Protein AF-A0A1Q5U4T2-F1 (afdb_monomer_lite)

Radius of gyration: 22.18 Å; chains: 1; bounding box: 70×27×59 Å

pLDDT: mean 78.85, std 10.37, range [47.31, 93.81]

Sequence (213 aa):
MVISYDEDGDPETGYTVADVYPHIQAMGDNITPYWVSLLKGYTFATGPYVKLCDKEKRQGITSRADSYPNTEAGSPKRFTYASFNRHMLLCPRSFTNEAGKGPHSQPTVAGLVTSTSYPSKGDARSMDRFGTLSCTLYHELFHIVDSAGTDADNGLYDAIKIMLAGKNKDDNLVNAPEPYVLLALAAYMYENPPSGATAMWYWPIGGWQQLQS

Organism: NCBI:txid1316194

Secondary structure (DSSP, 8-state):
-EEEE-TTS-EEEE--HHHH-GGGGGG-TTEEEEEETTTTEEEEEES-SS-TT-STT--EEEPPPPS-TTS--S--TT-----PPP-EEE-THHHHPPTTSSTT-BS-HHHHTSTTTS--TT----GGGG-BHHHHHHHHHHHHH-SS-----TT--SHHHHHHHHHTT-GGGTT-HHHHHHHHHHHHHHH-PPTTPPPEEEETTTEEEEPP-

Foldseek 3Di:
DADDAPPVRHRPDDDDPCLQVVCQVVLDPQWEWDQDVVVNGTFIDRDDNPDPQPPPPDFKFKGQADPCQPDSPPHDPPDRDGRDAIDMDTDCCLVVQDAQPFFQRPADLVVCQDPVNDDDAQDPDFLSSSHHSVLSVQQNVLCRPAPVSDRDQVPCQGPVSLVVCVVVVPPVNVSHRNVVSSVVSQVSQQVRHHPPDARWGQDRVRGIHGPDD

Structure (mmCIF, N/CA/C/O backbone):
data_AF-A0A1Q5U4T2-F1
#
_entry.id   AF-A0A1Q5U4T2-F1
#
loop_
_atom_site.group_PDB
_atom_site.id
_atom_site.type_symbol
_atom_site.label_atom_id
_atom_site.label_alt_id
_atom_site.label_comp_id
_atom_site.label_asym_id
_atom_site.label_entity_id
_atom_site.label_seq_id
_atom_site.pdbx_PDB_ins_code
_atom_site.Cartn_x
_atom_site.Cartn_y
_atom_site.Cartn_z
_atom_site.occupancy
_atom_site.B_iso_or_equiv
_atom_site.auth_seq_id
_atom_site.auth_comp_id
_atom_site.auth_asym_id
_atom_site.auth_atom_id
_atom_site.pdbx_PDB_model_num
ATOM 1 N N . MET A 1 1 ? 22.918 -1.736 -20.891 1.00 71.00 1 MET A N 1
ATOM 2 C CA . MET A 1 1 ? 23.110 -3.178 -21.173 1.00 71.00 1 MET A CA 1
ATOM 3 C C . MET A 1 1 ? 24.122 -3.286 -22.296 1.00 71.00 1 MET A C 1
ATOM 5 O O . MET A 1 1 ? 23.909 -2.644 -23.309 1.00 71.00 1 MET A O 1
ATOM 9 N N . VAL A 1 2 ? 25.252 -3.963 -22.090 1.00 64.69 2 VAL A N 1
ATOM 10 C CA . VAL A 1 2 ? 26.424 -3.842 -22.981 1.00 64.69 2 VAL A CA 1
ATOM 11 C C . VAL A 1 2 ? 26.291 -4.757 -24.202 1.00 64.69 2 VAL A C 1
ATOM 13 O O . VAL A 1 2 ? 25.871 -5.903 -24.065 1.00 64.69 2 VAL A O 1
ATOM 16 N N . ILE A 1 3 ? 26.619 -4.234 -25.385 1.00 69.69 3 ILE A N 1
ATOM 17 C CA . ILE A 1 3 ? 26.608 -4.944 -26.675 1.00 69.69 3 ILE A CA 1
ATOM 18 C C . ILE A 1 3 ? 28.034 -5.320 -27.084 1.00 69.69 3 ILE A C 1
ATOM 20 O O . ILE A 1 3 ? 28.267 -6.459 -27.493 1.00 69.69 3 ILE A O 1
ATOM 24 N N . SER A 1 4 ? 28.971 -4.376 -26.964 1.00 76.12 4 SER A N 1
ATOM 25 C CA . SER A 1 4 ? 30.397 -4.571 -27.228 1.00 76.12 4 SER A CA 1
ATOM 26 C C . SER A 1 4 ? 31.247 -3.950 -26.127 1.00 76.12 4 SER A C 1
ATOM 28 O O . SER A 1 4 ? 30.826 -3.012 -25.447 1.00 76.12 4 SER A O 1
ATOM 30 N N . TYR A 1 5 ? 32.446 -4.500 -25.984 1.00 75.62 5 TYR A N 1
ATOM 31 C CA . TYR A 1 5 ? 33.530 -3.926 -25.207 1.00 75.62 5 TYR A CA 1
ATOM 32 C C . TYR A 1 5 ? 34.642 -3.526 -26.179 1.00 75.62 5 TYR A C 1
ATOM 34 O O . TYR A 1 5 ? 34.791 -4.187 -27.212 1.00 75.62 5 TYR A O 1
ATOM 42 N N . ASP A 1 6 ? 35.382 -2.470 -25.866 1.00 83.19 6 ASP A N 1
ATOM 43 C CA . ASP A 1 6 ? 36.585 -2.095 -26.603 1.00 83.19 6 ASP A CA 1
ATOM 44 C C . ASP A 1 6 ? 37.764 -3.040 -26.285 1.00 83.19 6 ASP A C 1
ATOM 46 O O . ASP A 1 6 ? 37.623 -4.045 -25.579 1.00 83.19 6 ASP A O 1
ATOM 50 N N . GLU A 1 7 ? 38.934 -2.744 -26.856 1.00 84.44 7 GLU A N 1
ATOM 51 C CA . GLU A 1 7 ? 40.154 -3.542 -26.682 1.00 84.44 7 GLU A CA 1
ATOM 52 C C . GLU A 1 7 ? 40.652 -3.575 -25.223 1.00 84.44 7 GLU A C 1
ATOM 54 O O . GLU A 1 7 ? 41.337 -4.526 -24.839 1.00 84.44 7 GLU A O 1
ATOM 59 N N . ASP A 1 8 ? 40.255 -2.593 -24.407 1.00 86.50 8 ASP A N 1
ATOM 60 C CA . ASP A 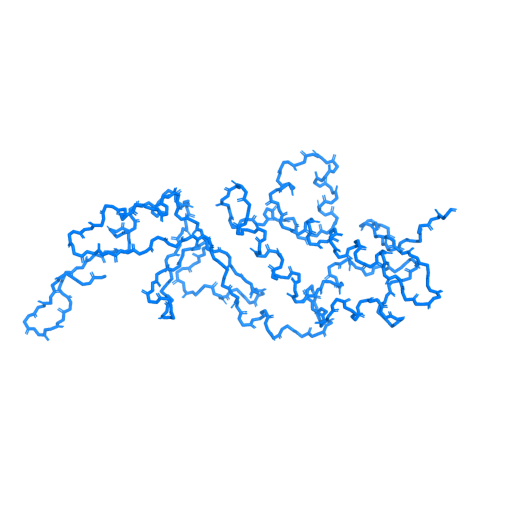1 8 ? 40.602 -2.467 -22.988 1.00 86.50 8 ASP A CA 1
ATOM 61 C C . ASP A 1 8 ? 39.576 -3.158 -22.066 1.00 86.50 8 ASP A C 1
ATOM 63 O O . ASP A 1 8 ? 39.792 -3.297 -20.858 1.00 86.50 8 ASP A O 1
ATOM 67 N N . GLY A 1 9 ? 38.480 -3.673 -22.635 1.00 77.31 9 GLY A N 1
ATOM 68 C CA . GLY A 1 9 ? 37.403 -4.325 -21.898 1.00 77.31 9 GLY A CA 1
ATOM 69 C C . GLY A 1 9 ? 36.390 -3.346 -21.304 1.00 77.31 9 GLY A C 1
ATOM 70 O O . GLY A 1 9 ? 35.581 -3.757 -20.464 1.00 77.31 9 GLY A O 1
ATOM 71 N N . ASP A 1 10 ? 36.402 -2.085 -21.741 1.00 77.69 10 ASP A N 1
ATOM 72 C CA . ASP A 1 10 ? 35.427 -1.073 -21.356 1.00 77.69 10 ASP A CA 1
ATOM 73 C C . ASP A 1 10 ? 34.189 -1.132 -22.269 1.00 77.69 10 ASP A C 1
ATOM 75 O O . ASP A 1 10 ? 34.289 -1.440 -23.457 1.00 77.69 10 ASP A O 1
ATOM 79 N N . PRO A 1 11 ? 32.970 -0.896 -21.745 1.00 76.94 11 PRO A N 1
ATOM 80 C CA . PRO A 1 11 ? 31.758 -0.918 -22.561 1.00 76.94 11 PRO A CA 1
ATOM 81 C C . PRO A 1 11 ? 31.770 0.171 -23.646 1.00 76.94 11 PRO A C 1
ATOM 83 O O . PRO A 1 11 ? 31.644 1.354 -23.340 1.00 76.94 11 PRO A O 1
ATOM 86 N N . GLU A 1 12 ? 31.825 -0.227 -24.916 1.00 80.44 12 GLU A N 1
ATOM 87 C CA . GLU A 1 12 ? 31.889 0.698 -26.059 1.00 80.44 12 GLU A CA 1
ATOM 88 C C . GLU A 1 12 ? 30.488 1.032 -26.596 1.00 80.44 12 GLU A C 1
ATOM 90 O O . GLU A 1 12 ? 30.163 2.184 -26.890 1.00 80.44 12 GLU A O 1
ATOM 95 N N . THR A 1 13 ? 29.613 0.025 -26.692 1.00 79.94 13 THR A N 1
ATOM 96 C CA . THR A 1 13 ? 28.228 0.202 -27.148 1.00 79.94 13 THR A CA 1
ATOM 97 C C . THR A 1 13 ? 27.247 -0.537 -26.249 1.00 79.94 13 THR A C 1
ATOM 99 O O . THR A 1 13 ? 27.553 -1.578 -25.659 1.00 79.94 13 THR A O 1
ATOM 102 N N . GLY A 1 14 ? 26.029 -0.011 -26.126 1.00 75.44 14 GLY A N 1
ATOM 103 C CA . GLY A 1 14 ? 25.018 -0.604 -25.265 1.00 75.44 14 GLY A CA 1
ATOM 104 C C . GLY A 1 14 ? 23.597 -0.176 -25.593 1.00 75.44 14 GLY A C 1
ATOM 105 O O . GLY A 1 14 ? 23.365 0.889 -26.154 1.00 75.44 14 GLY A O 1
ATOM 106 N N . TYR A 1 15 ? 22.649 -1.013 -25.186 1.00 77.06 15 TYR A N 1
ATOM 107 C CA . TYR A 1 15 ? 21.232 -0.683 -25.150 1.00 77.06 15 TYR A CA 1
ATOM 108 C C . TYR A 1 15 ? 20.905 0.130 -23.897 1.00 77.06 15 TYR A C 1
ATOM 110 O O . TYR A 1 15 ? 21.340 -0.201 -22.778 1.00 77.06 15 TYR A O 1
ATOM 118 N N . THR A 1 16 ? 20.096 1.166 -24.088 1.00 80.31 16 THR A N 1
ATOM 119 C CA . THR A 1 16 ? 19.387 1.874 -23.025 1.00 80.31 16 THR A CA 1
ATOM 120 C C . THR A 1 16 ? 18.268 0.996 -22.457 1.00 80.31 16 THR A C 1
ATOM 122 O O . THR A 1 16 ? 17.907 -0.037 -23.022 1.00 80.31 16 THR A O 1
ATOM 125 N N . VAL A 1 17 ? 17.688 1.394 -21.321 1.00 80.44 17 VAL A N 1
ATOM 126 C CA . VAL A 1 17 ? 16.506 0.699 -20.782 1.00 80.44 17 VAL A CA 1
ATOM 127 C C . VAL A 1 17 ? 15.324 0.800 -21.752 1.00 80.44 17 VAL A C 1
ATOM 129 O O . VAL A 1 17 ? 14.612 -0.180 -21.930 1.00 80.44 17 VAL A O 1
ATOM 132 N N . ALA A 1 18 ? 15.155 1.936 -22.431 1.00 78.00 18 ALA A N 1
ATOM 133 C CA . ALA A 1 18 ? 14.083 2.120 -23.408 1.00 78.00 18 ALA A CA 1
ATOM 134 C C . ALA A 1 18 ? 14.234 1.206 -24.637 1.00 78.00 18 ALA A C 1
ATOM 136 O O . ALA A 1 18 ? 13.229 0.744 -25.167 1.00 78.00 18 ALA A O 1
ATOM 137 N N . ASP A 1 19 ? 15.467 0.885 -25.043 1.00 77.75 19 ASP A N 1
ATOM 138 C CA . ASP A 1 19 ? 15.718 -0.031 -26.166 1.00 77.75 19 ASP A CA 1
ATOM 139 C C . ASP A 1 19 ? 15.313 -1.480 -25.852 1.00 77.75 19 ASP A C 1
ATOM 141 O O . ASP A 1 19 ? 14.988 -2.244 -26.757 1.00 77.75 19 ASP A O 1
ATOM 145 N N . VAL A 1 20 ? 15.353 -1.874 -24.574 1.00 76.44 20 VAL A N 1
ATOM 146 C CA . VAL A 1 20 ? 15.007 -3.237 -24.131 1.00 76.44 20 VAL A CA 1
ATOM 147 C C . VAL A 1 20 ? 13.561 -3.341 -23.657 1.00 76.44 20 VAL A C 1
ATOM 149 O O . VAL A 1 20 ? 12.962 -4.398 -23.815 1.00 76.44 20 VAL A O 1
ATOM 152 N N . TYR A 1 21 ? 12.993 -2.252 -23.134 1.00 77.25 21 TYR A N 1
ATOM 153 C CA . TYR A 1 21 ? 11.600 -2.154 -22.696 1.00 77.25 21 TYR A CA 1
ATOM 154 C C . TYR A 1 21 ? 10.846 -1.148 -23.584 1.00 77.25 21 TYR A C 1
ATOM 156 O O . TYR A 1 21 ? 10.542 -0.039 -23.135 1.00 77.25 21 TYR A O 1
ATOM 164 N N . PRO A 1 22 ? 10.522 -1.501 -24.844 1.00 71.94 22 PRO A N 1
ATOM 165 C CA . PRO A 1 22 ? 9.942 -0.562 -25.810 1.00 71.94 22 PRO A CA 1
ATOM 166 C C . PRO A 1 22 ? 8.565 -0.029 -25.385 1.00 71.94 22 PRO A C 1
ATOM 168 O O . PRO A 1 22 ? 8.159 1.055 -25.799 1.00 71.94 22 PRO A O 1
ATOM 171 N N . HIS A 1 23 ? 7.855 -0.754 -24.516 1.00 73.62 23 HIS A N 1
ATOM 172 C CA . HIS A 1 23 ? 6.554 -0.347 -23.983 1.00 73.62 23 HIS A CA 1
ATOM 173 C C . HIS A 1 23 ? 6.639 0.567 -22.753 1.00 73.62 23 HIS A C 1
ATOM 175 O O . HIS A 1 23 ? 5.599 0.994 -22.258 1.00 73.62 23 HIS A O 1
ATOM 181 N N . ILE A 1 24 ? 7.838 0.940 -22.283 1.00 74.31 24 ILE A N 1
ATOM 182 C CA . ILE A 1 24 ? 7.994 1.822 -21.113 1.00 74.31 24 ILE A CA 1
ATOM 183 C C . ILE A 1 24 ? 7.282 3.172 -21.292 1.00 74.31 24 ILE A C 1
ATOM 185 O O . ILE A 1 24 ? 6.731 3.708 -20.338 1.00 74.31 24 ILE A O 1
ATOM 189 N N . GLN A 1 25 ? 7.224 3.698 -22.520 1.00 68.44 25 GLN A N 1
ATOM 190 C CA . GLN A 1 25 ? 6.510 4.944 -22.823 1.00 68.44 25 GLN A CA 1
ATOM 191 C C . GLN A 1 25 ? 4.987 4.787 -22.706 1.00 68.44 25 GLN A C 1
ATOM 193 O O . GLN A 1 25 ? 4.297 5.726 -22.323 1.00 68.44 25 GLN A O 1
ATOM 198 N N . ALA A 1 26 ? 4.456 3.593 -22.989 1.00 69.56 26 ALA A N 1
ATOM 199 C CA . ALA A 1 26 ? 3.031 3.299 -22.841 1.00 69.56 26 ALA A CA 1
ATOM 200 C C . ALA A 1 26 ? 2.608 3.149 -21.367 1.00 69.56 26 ALA A C 1
ATOM 202 O O . ALA A 1 26 ? 1.419 3.212 -21.068 1.00 69.56 26 ALA A O 1
ATOM 203 N N . MET A 1 27 ? 3.564 2.991 -20.442 1.00 71.38 27 MET A N 1
ATOM 204 C CA . MET A 1 27 ? 3.300 2.924 -18.999 1.00 71.38 27 MET A CA 1
ATOM 205 C C . MET A 1 27 ? 2.977 4.298 -18.375 1.00 71.38 27 MET A C 1
ATOM 207 O O . MET A 1 27 ? 2.522 4.344 -17.231 1.00 71.38 27 MET A O 1
ATOM 211 N N . GLY A 1 28 ? 3.188 5.401 -19.108 1.00 68.69 28 GLY A N 1
ATOM 212 C CA . GLY A 1 28 ? 2.829 6.767 -18.711 1.00 68.69 28 GLY A CA 1
ATOM 213 C C . GLY A 1 28 ? 4.010 7.742 -18.638 1.00 68.69 28 GLY A C 1
ATOM 214 O O . GLY A 1 28 ? 5.171 7.374 -18.820 1.00 68.69 28 GLY A O 1
ATOM 215 N N . ASP A 1 29 ? 3.704 9.008 -18.348 1.00 64.25 29 ASP A N 1
ATOM 216 C CA . ASP A 1 29 ? 4.713 10.059 -18.190 1.00 64.25 29 ASP A CA 1
ATOM 217 C C . ASP A 1 29 ? 5.492 9.900 -16.867 1.00 64.25 29 ASP A C 1
ATOM 219 O O . ASP A 1 29 ? 4.938 9.520 -15.834 1.00 64.25 29 ASP A O 1
ATOM 223 N N . ASN A 1 30 ? 6.788 10.242 -16.875 1.00 76.12 30 ASN A N 1
ATOM 224 C CA . ASN A 1 30 ? 7.694 10.204 -15.709 1.00 76.12 30 ASN A CA 1
ATOM 225 C C . ASN A 1 30 ? 7.924 8.815 -15.080 1.00 76.12 30 ASN A C 1
ATOM 227 O O . ASN A 1 30 ? 8.141 8.701 -13.867 1.00 76.12 30 ASN A O 1
ATOM 231 N N . ILE A 1 31 ? 7.901 7.757 -15.892 1.00 80.38 31 ILE A N 1
ATOM 232 C CA . ILE A 1 31 ? 8.306 6.421 -15.451 1.00 80.38 31 ILE A CA 1
ATOM 233 C C . ILE A 1 31 ? 9.823 6.338 -15.350 1.00 80.38 31 ILE A C 1
ATOM 235 O O . ILE A 1 31 ? 10.553 6.516 -16.326 1.00 80.38 31 ILE A O 1
ATOM 239 N N . THR A 1 32 ? 10.289 6.015 -14.148 1.00 83.69 32 THR A N 1
ATOM 240 C CA . THR A 1 32 ? 11.707 5.836 -13.863 1.00 83.69 32 THR A CA 1
ATOM 241 C C . THR A 1 32 ? 12.027 4.348 -13.709 1.00 83.69 32 THR A C 1
ATOM 243 O O . THR A 1 32 ? 11.359 3.656 -12.933 1.00 83.69 32 THR A O 1
ATOM 246 N N . PRO A 1 33 ? 13.057 3.838 -14.410 1.00 83.81 33 PRO A N 1
ATOM 247 C CA . PRO A 1 33 ? 13.573 2.496 -14.194 1.00 83.81 33 PRO A CA 1
ATOM 248 C C . PRO A 1 33 ? 14.532 2.457 -13.001 1.00 83.81 33 PRO A C 1
ATOM 250 O O . PRO A 1 33 ? 15.492 3.224 -12.931 1.00 83.81 33 PRO A O 1
ATOM 253 N N . TYR A 1 34 ? 14.330 1.504 -12.095 1.00 85.25 34 TYR A N 1
ATOM 254 C CA . TYR A 1 34 ? 15.205 1.267 -10.949 1.00 85.25 34 TYR A CA 1
ATOM 255 C C . TYR A 1 34 ? 15.737 -0.160 -10.990 1.00 85.25 34 TYR A C 1
ATOM 257 O O . TYR A 1 34 ? 14.967 -1.117 -11.036 1.00 85.25 34 TYR A O 1
ATOM 265 N N . TRP A 1 35 ? 17.059 -0.318 -10.960 1.00 83.81 35 TRP A N 1
ATOM 266 C CA . TRP A 1 35 ? 17.671 -1.640 -10.884 1.00 83.81 35 TRP A CA 1
ATOM 267 C C . TRP A 1 35 ? 17.475 -2.246 -9.492 1.00 83.81 35 TRP A C 1
ATOM 269 O O . TRP A 1 35 ? 17.855 -1.650 -8.482 1.00 83.81 35 TRP A O 1
ATOM 279 N N . VAL A 1 36 ? 16.920 -3.454 -9.442 1.00 79.56 36 VAL A N 1
ATOM 280 C CA . VAL A 1 36 ? 16.728 -4.231 -8.218 1.00 79.56 36 VAL A CA 1
ATOM 281 C C . VAL A 1 36 ? 17.639 -5.450 -8.277 1.00 79.56 36 VAL A C 1
ATOM 283 O O . VAL A 1 36 ? 17.324 -6.456 -8.912 1.00 79.56 36 VAL A O 1
ATOM 286 N N . SER A 1 37 ? 18.772 -5.383 -7.574 1.00 81.00 37 SER A N 1
ATOM 287 C CA . SER A 1 37 ? 19.800 -6.434 -7.610 1.00 81.00 37 SER A CA 1
ATOM 288 C C . SER A 1 37 ? 19.279 -7.823 -7.228 1.00 81.00 37 SER A C 1
ATOM 290 O O . SER A 1 37 ? 19.717 -8.810 -7.810 1.00 81.00 37 SER A O 1
ATOM 292 N N . LEU A 1 38 ? 18.323 -7.907 -6.294 1.00 77.75 38 LEU A N 1
ATOM 293 C CA . LEU A 1 38 ? 17.704 -9.175 -5.878 1.00 77.75 38 LEU A CA 1
ATOM 294 C C . LEU A 1 38 ? 16.894 -9.840 -6.997 1.00 77.75 38 LEU A C 1
ATOM 296 O O . LEU A 1 38 ? 16.886 -11.062 -7.099 1.00 77.75 38 LEU A O 1
ATOM 300 N N . LEU A 1 39 ? 16.245 -9.038 -7.844 1.00 75.44 39 LEU A N 1
ATOM 301 C CA . LEU A 1 39 ? 15.475 -9.518 -8.993 1.00 75.44 39 LEU A CA 1
ATOM 302 C C . LEU A 1 39 ? 16.350 -9.689 -10.240 1.00 75.44 39 LEU A C 1
ATOM 304 O O . LEU A 1 39 ? 15.887 -10.239 -11.234 1.00 75.44 39 LEU A O 1
ATOM 308 N N . LYS A 1 40 ? 17.599 -9.197 -10.197 1.00 76.56 40 LYS A N 1
ATOM 309 C CA . LYS A 1 40 ? 18.483 -9.050 -11.364 1.00 76.56 40 LYS A CA 1
ATOM 310 C C . LYS A 1 40 ? 17.758 -8.380 -12.540 1.00 76.56 40 LYS A C 1
ATOM 312 O O . LYS A 1 40 ? 17.914 -8.790 -13.688 1.00 76.56 40 LYS A O 1
ATOM 317 N N . GLY A 1 41 ? 16.947 -7.368 -12.240 1.00 79.06 41 GLY A N 1
ATOM 318 C CA . GLY A 1 41 ? 16.056 -6.737 -13.207 1.00 79.06 41 GLY A CA 1
ATOM 319 C C . GLY A 1 41 ? 15.667 -5.318 -12.814 1.00 79.06 41 GLY A C 1
ATOM 320 O O . GLY A 1 41 ? 16.067 -4.815 -11.762 1.00 79.06 41 GLY A O 1
ATOM 321 N N . TYR A 1 42 ? 14.885 -4.673 -13.677 1.00 81.44 42 TYR A N 1
ATOM 322 C CA . TYR A 1 42 ? 14.362 -3.332 -13.439 1.00 81.44 42 TYR A CA 1
ATOM 323 C C . TYR A 1 42 ? 12.938 -3.390 -12.881 1.00 81.44 42 TYR A C 1
ATOM 325 O O . TYR A 1 42 ? 12.116 -4.182 -13.334 1.00 81.44 42 TYR A O 1
ATOM 333 N N . THR A 1 43 ? 12.652 -2.523 -11.914 1.00 83.06 43 THR A N 1
ATOM 334 C CA . THR A 1 43 ? 11.290 -2.153 -11.516 1.00 83.06 43 THR A CA 1
ATOM 335 C C . THR A 1 43 ? 10.986 -0.755 -12.044 1.00 83.06 43 THR A C 1
ATOM 337 O O . THR A 1 43 ? 11.882 0.091 -12.127 1.00 83.06 43 THR A O 1
ATOM 340 N N . PHE A 1 44 ? 9.735 -0.511 -12.413 1.00 82.44 44 PHE A N 1
ATOM 341 C CA . PHE A 1 44 ? 9.294 0.735 -13.029 1.00 82.44 44 PHE A CA 1
ATOM 342 C C . PHE A 1 44 ? 8.254 1.391 -12.136 1.00 82.44 44 PHE A C 1
ATOM 344 O O . PHE A 1 44 ? 7.281 0.749 -11.741 1.00 82.44 44 PHE A O 1
ATOM 351 N N . ALA A 1 45 ? 8.459 2.662 -11.806 1.00 80.50 45 ALA A N 1
ATOM 352 C CA . ALA A 1 45 ? 7.538 3.408 -10.960 1.00 80.50 45 ALA A CA 1
ATOM 353 C C . ALA A 1 45 ? 7.566 4.902 -11.281 1.00 80.50 45 ALA A C 1
ATOM 355 O O . ALA A 1 45 ? 8.555 5.417 -11.814 1.00 80.50 45 ALA A O 1
ATOM 356 N N . THR A 1 46 ? 6.505 5.614 -10.904 1.00 78.06 46 THR A N 1
ATOM 357 C CA . THR A 1 46 ? 6.474 7.073 -11.009 1.00 78.06 46 THR A CA 1
ATOM 358 C C . THR A 1 46 ? 7.330 7.704 -9.901 1.00 78.06 46 THR A C 1
ATOM 360 O O . THR A 1 46 ? 7.083 7.535 -8.699 1.00 78.06 46 THR A O 1
ATOM 363 N N . GLY A 1 47 ? 8.360 8.464 -10.280 1.00 73.50 47 GLY A N 1
ATOM 364 C CA . GLY A 1 47 ? 9.254 9.096 -9.307 1.00 73.50 47 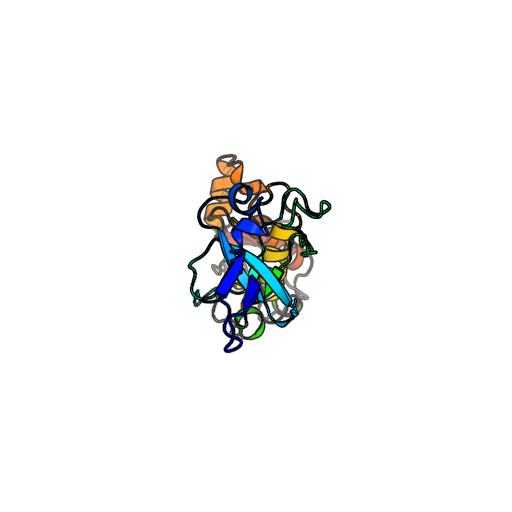GLY A CA 1
ATOM 365 C C . GLY A 1 47 ? 10.556 9.639 -9.895 1.00 73.50 47 GLY A C 1
ATOM 366 O O . GLY A 1 47 ? 10.826 9.446 -11.076 1.00 73.50 47 GLY A O 1
ATOM 367 N N . PRO A 1 48 ? 11.372 10.337 -9.085 1.00 70.12 48 PRO A N 1
ATOM 368 C CA . PRO A 1 48 ? 12.651 10.883 -9.533 1.00 70.12 48 PRO A CA 1
ATOM 369 C C . PRO A 1 48 ? 13.701 9.780 -9.750 1.00 70.12 48 PRO A C 1
ATOM 371 O O . PRO A 1 48 ? 13.704 8.776 -9.038 1.00 70.12 48 PRO A O 1
ATOM 374 N N . TYR A 1 49 ? 14.669 10.017 -10.642 1.00 65.62 49 TYR A N 1
ATOM 375 C CA . TYR A 1 49 ? 15.777 9.104 -10.996 1.00 65.62 49 TYR A CA 1
ATOM 376 C C . TYR A 1 49 ? 16.750 8.730 -9.858 1.00 65.62 49 TYR A C 1
ATOM 378 O O . TYR A 1 49 ? 17.732 8.037 -10.100 1.00 65.62 49 TYR A O 1
ATOM 386 N N . VAL A 1 50 ? 16.515 9.177 -8.621 1.00 71.81 50 VAL A N 1
ATOM 387 C CA . VAL A 1 50 ? 17.487 9.050 -7.525 1.00 71.81 50 VAL A CA 1
ATOM 388 C C . VAL A 1 50 ? 17.307 7.738 -6.758 1.00 71.81 50 VAL A C 1
ATOM 390 O O . VAL A 1 50 ? 18.191 6.884 -6.788 1.00 71.81 50 VAL A O 1
ATOM 393 N N . LYS A 1 51 ? 16.175 7.545 -6.065 1.00 74.88 51 LYS A N 1
ATOM 394 C CA . LYS A 1 51 ? 15.893 6.336 -5.270 1.00 74.88 51 LYS A CA 1
ATOM 395 C C . LYS A 1 51 ? 14.394 6.026 -5.234 1.00 74.88 51 LYS A C 1
ATOM 397 O O . LYS A 1 51 ? 13.560 6.916 -5.097 1.00 74.88 51 LYS A O 1
ATOM 402 N N . LEU A 1 52 ? 14.055 4.739 -5.277 1.00 74.94 52 LEU A N 1
ATOM 403 C CA . LEU A 1 52 ? 12.667 4.261 -5.260 1.00 74.94 52 LEU A CA 1
ATOM 404 C C . LEU A 1 52 ? 11.947 4.571 -3.923 1.00 74.94 52 LEU A C 1
ATOM 406 O O . LEU A 1 52 ? 10.796 5.012 -3.904 1.00 74.94 52 LEU A O 1
ATOM 410 N N . CYS A 1 53 ? 12.656 4.419 -2.800 1.00 77.75 53 CYS A N 1
ATOM 411 C CA . CYS A 1 53 ? 12.175 4.684 -1.435 1.00 77.75 53 CYS A CA 1
ATOM 412 C C . CYS A 1 53 ? 12.718 6.005 -0.850 1.00 77.75 53 CYS A C 1
ATOM 414 O O . CYS A 1 53 ? 13.004 6.076 0.340 1.00 77.75 53 CYS A O 1
ATOM 416 N N . ASP A 1 54 ? 12.914 7.041 -1.675 1.00 71.44 54 ASP A N 1
ATOM 417 C CA . ASP A 1 54 ? 13.562 8.293 -1.231 1.00 71.44 54 ASP A CA 1
ATOM 418 C C . ASP A 1 54 ? 12.642 9.225 -0.432 1.00 71.44 54 ASP A C 1
ATOM 420 O O . ASP A 1 54 ? 13.090 10.096 0.310 1.00 71.44 54 ASP A O 1
ATOM 424 N N . LYS A 1 55 ? 11.323 9.069 -0.594 1.00 70.94 55 LYS A N 1
ATOM 425 C CA . LYS A 1 55 ? 10.355 9.885 0.138 1.00 70.94 55 LYS A CA 1
ATOM 426 C C . LYS A 1 55 ? 10.350 9.448 1.589 1.00 70.94 55 LYS A C 1
ATOM 428 O O . LYS A 1 55 ? 10.017 8.303 1.882 1.00 70.94 55 LYS A O 1
ATOM 433 N N . GLU A 1 56 ? 10.613 10.398 2.481 1.00 67.19 56 GLU A N 1
ATOM 434 C CA . GLU A 1 56 ? 10.755 10.141 3.911 1.00 67.19 56 GLU A CA 1
ATOM 435 C C . GLU A 1 56 ? 9.605 9.283 4.450 1.00 67.19 56 GLU A C 1
ATOM 437 O O . GLU A 1 56 ? 9.846 8.322 5.155 1.00 67.19 56 GLU A O 1
ATOM 442 N N . LYS A 1 57 ? 8.351 9.548 4.071 1.00 71.31 57 LYS A N 1
ATOM 443 C CA . LYS A 1 57 ? 7.160 8.841 4.581 1.00 71.31 57 LYS A CA 1
ATOM 444 C C . LYS A 1 57 ? 6.718 7.618 3.768 1.00 71.31 57 LYS A C 1
ATOM 446 O O . LYS A 1 57 ? 5.701 7.026 4.108 1.00 71.31 57 LYS A O 1
ATOM 451 N N . ARG A 1 58 ? 7.432 7.236 2.707 1.00 77.81 58 ARG A N 1
ATOM 452 C CA . ARG A 1 58 ? 7.015 6.127 1.839 1.00 77.81 58 ARG A CA 1
ATOM 453 C C . ARG A 1 58 ? 7.250 4.787 2.529 1.00 77.81 58 ARG A C 1
ATOM 455 O O . ARG A 1 58 ? 8.356 4.496 2.981 1.00 77.81 58 ARG A O 1
ATOM 462 N N . GLN A 1 59 ? 6.197 3.984 2.606 1.00 78.00 59 GLN A N 1
ATOM 463 C CA . GLN A 1 59 ? 6.236 2.670 3.241 1.00 78.00 59 GLN A CA 1
ATOM 464 C C . GLN A 1 59 ? 6.233 1.548 2.200 1.00 78.00 59 GLN A C 1
ATOM 466 O O . GLN A 1 59 ? 6.978 0.587 2.363 1.00 78.00 59 GLN A O 1
ATOM 471 N N . GLY A 1 60 ? 5.506 1.694 1.100 1.00 80.12 60 GLY A N 1
ATOM 472 C CA . GLY A 1 60 ? 5.538 0.773 -0.026 1.00 80.12 60 GLY A CA 1
ATOM 473 C C . GLY A 1 60 ? 5.586 1.513 -1.354 1.00 80.12 60 GLY A C 1
ATOM 474 O O . GLY A 1 60 ? 5.587 2.749 -1.410 1.00 80.12 60 GLY A O 1
ATOM 475 N N . ILE A 1 61 ? 5.727 0.733 -2.415 1.00 80.81 61 ILE A N 1
ATOM 476 C CA . ILE A 1 61 ? 5.462 1.164 -3.775 1.00 80.81 61 ILE A CA 1
ATOM 477 C C . ILE A 1 61 ? 5.010 -0.038 -4.586 1.00 80.81 61 ILE A C 1
ATOM 479 O O . ILE A 1 61 ? 5.587 -1.122 -4.472 1.00 80.81 61 ILE A O 1
ATOM 483 N N . THR A 1 62 ? 4.026 0.175 -5.443 1.00 82.06 62 THR A N 1
ATOM 484 C CA . THR A 1 62 ? 3.605 -0.815 -6.426 1.00 82.06 62 THR A CA 1
ATOM 485 C C . THR A 1 62 ? 4.185 -0.452 -7.784 1.00 82.06 62 THR A C 1
ATOM 487 O O . THR A 1 62 ? 4.109 0.693 -8.225 1.00 82.06 62 THR A O 1
ATOM 490 N N . SER A 1 63 ? 4.828 -1.418 -8.437 1.00 80.19 63 SER A N 1
ATOM 491 C CA . SER A 1 63 ? 5.406 -1.213 -9.760 1.00 80.19 63 SER A CA 1
ATOM 492 C C . SER A 1 63 ? 4.309 -0.999 -10.801 1.00 80.19 63 SER A C 1
ATOM 494 O O . SER A 1 63 ? 3.279 -1.681 -10.783 1.00 80.19 63 SER A O 1
ATOM 496 N N . ARG A 1 64 ? 4.574 -0.156 -11.797 1.00 78.56 64 ARG A N 1
ATOM 497 C CA . ARG A 1 64 ? 3.754 -0.117 -13.010 1.00 78.56 64 ARG A CA 1
ATOM 498 C C . ARG A 1 64 ? 3.845 -1.453 -13.749 1.00 78.56 64 ARG A C 1
ATOM 500 O O . ARG A 1 64 ? 4.883 -2.113 -13.732 1.00 78.56 64 ARG A O 1
ATOM 507 N N . ALA A 1 65 ? 2.730 -1.865 -14.348 1.00 71.62 65 ALA A N 1
ATOM 508 C CA . ALA A 1 65 ? 2.663 -3.089 -15.137 1.00 71.62 65 ALA A CA 1
ATOM 509 C C . ALA A 1 65 ? 3.137 -2.823 -16.561 1.00 71.62 65 ALA A C 1
ATOM 511 O O . ALA A 1 65 ? 2.800 -1.787 -17.135 1.00 71.62 65 ALA A O 1
ATOM 512 N N . ASP A 1 66 ? 3.800 -3.807 -17.160 1.00 68.81 66 ASP A N 1
ATOM 513 C CA . ASP A 1 66 ? 3.777 -3.923 -18.612 1.00 68.81 66 ASP A CA 1
ATOM 514 C C . ASP A 1 66 ? 2.369 -4.346 -19.050 1.00 68.81 66 ASP A C 1
ATOM 516 O O . ASP A 1 66 ? 1.793 -5.282 -18.492 1.00 68.81 66 ASP A O 1
ATOM 520 N N . SER A 1 67 ? 1.801 -3.648 -20.033 1.00 66.25 67 SER A N 1
ATOM 521 C CA . SER A 1 67 ? 0.514 -4.022 -20.629 1.00 66.25 67 SER A CA 1
ATOM 522 C C . SER A 1 67 ? 0.606 -5.313 -21.456 1.00 66.25 67 SER A C 1
ATOM 524 O O . SER A 1 67 ? -0.429 -5.868 -21.820 1.00 66.25 67 SER A O 1
ATOM 526 N N . TYR A 1 68 ? 1.822 -5.805 -21.726 1.00 62.16 68 TYR A N 1
ATOM 527 C CA . TYR A 1 68 ? 2.093 -6.994 -22.537 1.00 62.16 68 TYR A CA 1
ATOM 528 C C . TYR A 1 68 ? 3.051 -7.979 -21.828 1.00 62.16 68 TYR A C 1
ATOM 530 O O . TYR A 1 68 ? 4.138 -8.264 -22.334 1.00 62.16 68 TYR A O 1
ATOM 538 N N . PRO A 1 69 ? 2.667 -8.546 -20.663 1.00 55.59 69 PRO A N 1
ATOM 539 C CA . PRO A 1 69 ? 3.565 -9.291 -19.772 1.00 55.59 69 PRO A CA 1
ATOM 540 C C . PRO A 1 69 ? 4.003 -10.685 -20.279 1.00 55.59 69 PRO A C 1
ATOM 542 O O . PRO A 1 69 ? 4.620 -11.456 -19.544 1.00 55.59 69 PRO A O 1
ATOM 545 N N . ASN A 1 70 ? 3.641 -11.053 -21.504 1.00 49.06 70 ASN A N 1
ATOM 546 C CA . ASN A 1 70 ? 3.739 -12.400 -22.067 1.00 49.06 70 ASN A CA 1
ATOM 547 C C . ASN A 1 70 ? 4.367 -12.443 -23.467 1.00 49.06 70 ASN A C 1
ATOM 549 O O . ASN A 1 70 ? 4.523 -13.521 -24.041 1.00 49.06 70 ASN A O 1
ATOM 553 N N . THR A 1 71 ? 4.764 -11.298 -24.007 1.00 51.12 71 THR A N 1
ATOM 554 C CA . THR A 1 71 ? 5.653 -11.235 -25.165 1.00 51.12 71 THR A CA 1
ATOM 555 C C . THR A 1 71 ? 7.059 -10.959 -24.654 1.00 51.12 71 THR A C 1
ATOM 557 O O . THR A 1 71 ? 7.238 -10.007 -23.902 1.00 51.12 71 THR A O 1
ATOM 560 N N . GLU A 1 72 ? 8.071 -11.734 -25.071 1.00 51.16 72 GLU A N 1
ATOM 561 C CA . GLU A 1 72 ? 9.432 -11.183 -25.162 1.00 51.16 72 GLU A CA 1
ATOM 562 C C . GLU A 1 72 ? 9.282 -9.936 -26.035 1.00 51.16 72 GLU A C 1
ATOM 564 O O . GLU A 1 72 ? 9.170 -10.063 -27.255 1.00 51.16 72 GLU A O 1
ATOM 569 N N . ALA A 1 73 ? 9.091 -8.755 -25.443 1.00 47.31 73 ALA A N 1
ATOM 570 C CA . ALA A 1 73 ? 8.614 -7.624 -26.221 1.00 47.31 73 ALA A CA 1
ATOM 571 C C . ALA A 1 73 ? 9.783 -7.122 -27.070 1.00 47.31 73 ALA A C 1
ATOM 573 O O . ALA A 1 73 ? 10.649 -6.385 -26.611 1.00 47.31 73 ALA A O 1
ATOM 574 N N . GLY A 1 74 ? 9.858 -7.649 -28.292 1.00 50.38 74 GLY A N 1
ATOM 575 C CA . GLY A 1 74 ? 10.748 -7.228 -29.367 1.00 50.38 74 GLY A CA 1
ATOM 576 C C . GLY A 1 74 ? 12.173 -6.895 -28.937 1.00 50.38 74 GLY A C 1
ATOM 577 O O . GLY A 1 74 ? 12.705 -5.898 -29.416 1.00 50.38 74 GLY A O 1
ATOM 578 N N . SER A 1 75 ? 12.775 -7.669 -28.024 1.00 54.06 75 SER A N 1
ATOM 579 C CA . SER A 1 75 ? 14.098 -7.328 -27.506 1.00 54.06 75 SER A CA 1
ATOM 580 C C . SER A 1 75 ? 15.118 -7.300 -28.648 1.00 54.06 75 SER A C 1
ATOM 582 O O . SER A 1 75 ? 15.016 -8.103 -29.586 1.00 54.06 75 SER A O 1
ATOM 584 N N . PRO A 1 76 ? 16.130 -6.423 -28.596 1.00 58.03 76 PRO A N 1
ATOM 585 C CA . PRO A 1 76 ? 17.243 -6.517 -29.521 1.00 58.03 76 PRO A CA 1
ATOM 586 C C . PRO A 1 76 ? 17.838 -7.935 -29.508 1.00 58.03 76 PRO A C 1
ATOM 588 O O . PRO A 1 76 ? 17.878 -8.589 -28.461 1.00 58.03 76 PRO A O 1
ATOM 591 N N . LYS A 1 77 ? 18.298 -8.433 -30.670 1.00 56.34 77 LYS A N 1
ATOM 592 C CA . LYS A 1 77 ? 18.885 -9.783 -30.797 1.00 56.34 77 LYS A CA 1
ATOM 593 C C . LYS A 1 77 ? 19.857 -10.032 -29.632 1.00 56.34 77 LYS A C 1
ATOM 595 O O . LYS A 1 77 ? 20.826 -9.288 -29.514 1.00 56.34 77 LYS A O 1
ATOM 600 N N . ARG A 1 78 ? 19.633 -11.117 -28.866 1.00 57.78 78 ARG A N 1
ATOM 601 C CA . ARG A 1 78 ? 20.418 -11.620 -27.702 1.00 57.78 78 ARG A CA 1
ATOM 602 C C . ARG A 1 78 ? 19.924 -11.233 -26.303 1.00 57.78 78 ARG A C 1
ATOM 604 O O . ARG A 1 78 ? 20.549 -11.661 -25.337 1.00 57.78 78 ARG A O 1
ATOM 611 N N . PHE A 1 79 ? 18.824 -10.500 -26.165 1.00 59.47 79 PHE A N 1
ATOM 612 C CA . PHE A 1 79 ? 18.233 -10.233 -24.854 1.00 59.47 79 PHE A CA 1
ATOM 613 C C . PHE A 1 79 ? 16.943 -11.034 -24.664 1.00 59.47 79 PHE A C 1
ATOM 615 O O . PHE A 1 79 ? 16.029 -10.963 -25.477 1.00 59.47 79 PHE A O 1
ATOM 622 N N . THR A 1 80 ? 16.879 -11.782 -23.564 1.00 59.12 80 THR A N 1
ATOM 623 C CA . THR A 1 80 ? 15.633 -12.308 -23.000 1.00 59.12 80 THR A CA 1
ATOM 624 C C . THR A 1 80 ? 15.389 -11.523 -21.724 1.00 59.12 80 THR A C 1
ATOM 626 O O . THR A 1 80 ? 16.266 -11.457 -20.860 1.00 59.12 80 THR A O 1
ATOM 629 N N . TYR A 1 81 ? 14.218 -10.912 -21.601 1.00 64.31 81 TYR A N 1
ATOM 630 C CA . TYR A 1 81 ? 13.813 -10.235 -20.379 1.00 64.31 81 TYR A CA 1
ATOM 631 C C . TYR A 1 81 ? 12.478 -10.789 -19.906 1.00 64.31 81 TYR A C 1
ATOM 633 O O . TYR A 1 81 ? 11.633 -11.190 -20.703 1.00 64.31 81 TYR A O 1
ATOM 641 N N . ALA A 1 82 ? 12.303 -10.814 -18.590 1.00 58.16 82 ALA A N 1
ATOM 642 C CA . ALA A 1 82 ? 11.005 -11.059 -17.995 1.00 58.16 82 ALA A CA 1
ATOM 643 C C . ALA A 1 82 ? 10.292 -9.712 -17.863 1.00 58.16 82 ALA A C 1
ATOM 645 O O . ALA A 1 82 ? 10.769 -8.820 -17.160 1.00 58.16 82 ALA A O 1
ATOM 646 N N . SER A 1 83 ? 9.154 -9.555 -18.527 1.00 61.62 83 SER A N 1
ATOM 647 C CA . SER A 1 83 ? 8.176 -8.547 -18.134 1.00 61.62 83 SER A CA 1
ATOM 648 C C . SER A 1 83 ? 7.529 -9.024 -16.837 1.00 61.62 83 SER A C 1
ATOM 650 O O . SER A 1 83 ? 6.861 -10.060 -16.798 1.00 61.62 83 SER A O 1
ATOM 652 N N . PHE A 1 84 ? 7.778 -8.310 -15.743 1.00 61.50 84 PHE A N 1
ATOM 653 C CA . PHE A 1 84 ? 7.156 -8.637 -14.467 1.00 61.50 84 PHE A CA 1
ATOM 654 C C . PHE A 1 84 ? 5.736 -8.070 -14.432 1.00 61.50 84 PHE A C 1
ATOM 656 O O . PHE A 1 84 ? 5.503 -6.915 -14.792 1.00 61.50 84 PHE A O 1
ATOM 663 N N . ASN A 1 85 ? 4.795 -8.878 -13.941 1.00 66.31 85 ASN A N 1
ATOM 664 C CA . ASN A 1 85 ? 3.509 -8.368 -13.478 1.00 66.31 85 ASN A CA 1
ATOM 665 C C . ASN A 1 85 ? 3.724 -7.336 -12.355 1.00 66.31 85 ASN A C 1
ATOM 667 O O . ASN A 1 85 ? 4.806 -7.250 -11.755 1.00 66.31 85 ASN A O 1
ATOM 671 N N . ARG A 1 86 ? 2.666 -6.580 -12.042 1.00 76.94 86 ARG A N 1
ATOM 672 C CA . ARG A 1 86 ? 2.637 -5.679 -10.882 1.00 76.94 86 ARG A CA 1
ATOM 673 C C . ARG A 1 86 ? 3.143 -6.404 -9.644 1.00 76.94 86 ARG A C 1
ATOM 675 O O . ARG A 1 86 ? 2.667 -7.488 -9.312 1.00 76.94 86 ARG A O 1
ATOM 682 N N . HIS A 1 87 ? 4.108 -5.799 -8.972 1.00 79.69 87 HIS A N 1
ATOM 683 C CA . HIS A 1 87 ? 4.623 -6.279 -7.704 1.00 79.69 87 HIS A CA 1
ATOM 684 C C . HIS A 1 87 ? 4.774 -5.108 -6.746 1.00 79.69 87 HIS A C 1
ATOM 686 O O . HIS A 1 87 ? 4.985 -3.965 -7.147 1.00 79.69 87 HIS A O 1
ATOM 692 N N . MET A 1 88 ? 4.688 -5.418 -5.462 1.00 84.06 88 MET A N 1
ATOM 693 C CA . MET A 1 88 ? 4.905 -4.456 -4.399 1.00 84.06 88 MET A CA 1
ATOM 694 C C . MET A 1 88 ? 6.340 -4.574 -3.886 1.00 84.06 88 MET A C 1
ATOM 696 O O . MET A 1 88 ? 6.840 -5.669 -3.620 1.00 84.06 88 MET A O 1
ATOM 700 N N . LEU A 1 89 ? 6.980 -3.428 -3.689 1.00 82.88 89 LEU A N 1
ATOM 701 C CA . LEU A 1 89 ? 8.249 -3.297 -2.992 1.00 82.88 89 LEU A CA 1
ATOM 702 C C . LEU A 1 89 ? 8.012 -2.551 -1.681 1.00 82.88 89 LEU A C 1
ATOM 704 O O . LEU A 1 89 ? 7.628 -1.384 -1.662 1.00 82.88 89 LEU A O 1
ATOM 708 N N . LEU A 1 90 ? 8.250 -3.237 -0.566 1.00 82.44 90 LEU A N 1
ATOM 709 C CA . LEU A 1 90 ? 8.136 -2.651 0.765 1.00 82.44 90 LEU A CA 1
ATOM 710 C C . LEU A 1 90 ? 9.418 -1.878 1.104 1.00 82.44 90 LEU A C 1
ATOM 712 O O . LEU A 1 90 ? 10.510 -2.446 1.152 1.00 82.44 90 LEU A O 1
ATOM 716 N N . CYS A 1 91 ? 9.287 -0.579 1.361 1.00 81.94 91 CYS A N 1
ATOM 717 C CA . CYS A 1 91 ? 10.373 0.260 1.856 1.00 81.94 91 CYS A CA 1
ATOM 718 C C . CYS A 1 91 ? 10.675 -0.057 3.332 1.00 81.94 91 CYS A C 1
ATOM 720 O O . CYS A 1 91 ? 9.780 -0.490 4.060 1.00 81.94 91 CYS A O 1
ATOM 722 N N . PRO A 1 92 ? 11.894 0.226 3.837 1.00 81.94 92 PRO A N 1
ATOM 723 C CA . PRO A 1 92 ? 12.266 -0.073 5.225 1.00 81.94 92 PRO A CA 1
ATOM 724 C C . PRO A 1 92 ? 11.276 0.447 6.279 1.00 81.94 92 PRO A C 1
ATOM 726 O O . PRO A 1 92 ? 11.015 -0.236 7.266 1.00 81.94 92 PRO A O 1
ATOM 729 N N . ARG A 1 93 ? 10.644 1.608 6.041 1.00 76.44 93 ARG A N 1
ATOM 730 C CA . ARG A 1 93 ? 9.627 2.172 6.945 1.00 76.44 93 ARG A CA 1
ATOM 731 C C . ARG A 1 93 ? 8.366 1.319 7.106 1.00 76.44 93 ARG A C 1
ATOM 733 O O . ARG A 1 93 ? 7.694 1.483 8.120 1.00 76.44 93 ARG A O 1
ATOM 740 N N . SER A 1 94 ? 8.069 0.393 6.191 1.00 78.56 94 SER A N 1
ATOM 741 C CA . SER A 1 94 ? 7.018 -0.618 6.407 1.00 78.56 94 SER A CA 1
ATOM 742 C C . SER A 1 94 ? 7.303 -1.528 7.601 1.00 78.56 94 SER A C 1
ATOM 744 O O . SER A 1 94 ? 6.382 -2.122 8.149 1.00 78.56 94 SER A O 1
ATOM 746 N N . PHE A 1 95 ? 8.564 -1.629 8.024 1.00 76.62 95 PHE A N 1
ATOM 747 C CA . PHE A 1 95 ? 8.995 -2.516 9.105 1.00 76.62 95 PHE A CA 1
ATOM 748 C C . PHE A 1 95 ? 9.460 -1.765 10.355 1.00 76.62 95 PHE A C 1
ATOM 750 O O . PHE A 1 95 ? 9.621 -2.373 11.408 1.00 76.62 95 PHE A O 1
ATOM 757 N N . THR A 1 96 ? 9.684 -0.453 10.254 1.00 73.00 96 THR A N 1
ATOM 758 C CA . THR A 1 96 ? 10.256 0.362 11.338 1.00 73.00 96 THR A CA 1
ATOM 759 C C . THR A 1 96 ? 9.332 1.483 11.808 1.00 73.00 96 THR A C 1
ATOM 761 O O . THR A 1 96 ? 9.803 2.414 12.460 1.00 73.00 96 THR A O 1
ATOM 764 N N . ASN A 1 97 ? 8.046 1.466 11.442 1.00 66.19 97 ASN A N 1
ATOM 765 C CA . ASN A 1 97 ? 7.131 2.527 11.856 1.00 66.19 97 ASN A CA 1
ATOM 766 C C . ASN A 1 97 ? 6.981 2.518 13.385 1.00 66.19 97 ASN A C 1
ATOM 768 O O . ASN A 1 97 ? 6.731 1.473 13.989 1.00 66.19 97 ASN A O 1
ATOM 772 N N . GLU A 1 98 ? 7.155 3.676 14.019 1.00 66.00 98 GLU A N 1
ATOM 773 C CA . GLU A 1 98 ? 7.103 3.768 15.476 1.00 66.00 98 GLU A CA 1
ATOM 774 C C . GLU A 1 98 ? 5.661 3.637 15.959 1.00 66.00 98 GLU A C 1
ATOM 776 O O . GLU A 1 98 ? 4.798 4.449 15.610 1.00 66.00 98 GLU A O 1
ATOM 781 N N . ALA A 1 99 ? 5.416 2.615 16.783 1.00 65.81 99 ALA A N 1
ATOM 782 C CA . ALA A 1 99 ? 4.096 2.310 17.305 1.00 65.81 99 ALA A CA 1
ATOM 783 C C . ALA A 1 99 ? 3.413 3.554 17.905 1.00 65.81 99 ALA A C 1
ATOM 785 O O . ALA A 1 99 ? 3.976 4.242 18.755 1.00 65.81 99 ALA A O 1
ATOM 786 N N . GLY A 1 100 ? 2.193 3.844 17.454 1.00 63.91 100 GLY A N 1
ATOM 787 C CA . GLY A 1 100 ? 1.364 4.945 17.955 1.00 63.91 100 GLY A CA 1
ATOM 788 C C . GLY A 1 100 ? 1.757 6.365 17.515 1.00 63.91 100 GLY A C 1
ATOM 789 O O . GLY A 1 100 ? 1.090 7.314 17.929 1.00 63.91 100 GLY A O 1
ATOM 790 N N . LYS A 1 101 ? 2.792 6.557 16.681 1.00 68.88 101 LYS A N 1
ATOM 791 C CA . LYS A 1 101 ? 3.280 7.902 16.309 1.00 68.88 101 LYS A CA 1
ATOM 792 C C . LYS A 1 101 ? 2.764 8.464 14.978 1.00 68.88 101 LYS A C 1
ATOM 794 O O . LYS A 1 101 ? 3.143 9.576 14.612 1.00 68.88 101 LYS A O 1
ATOM 799 N N . GLY A 1 102 ? 1.849 7.793 14.275 1.00 68.12 102 GLY A N 1
ATOM 800 C CA . GLY A 1 102 ? 1.333 8.291 12.995 1.00 68.12 102 GLY A CA 1
ATOM 801 C C . GLY A 1 102 ? 0.119 7.534 12.449 1.00 68.12 102 GLY A C 1
ATOM 802 O O . GLY A 1 102 ? -0.501 6.753 13.168 1.00 68.12 102 GLY A O 1
ATOM 803 N N . PRO A 1 103 ? -0.259 7.791 11.189 1.00 70.06 103 PRO A N 1
ATOM 804 C CA . PRO A 1 103 ? -1.107 6.885 10.423 1.00 70.06 103 PRO A CA 1
ATOM 805 C C . PRO A 1 103 ? -0.425 5.522 10.265 1.00 70.06 103 PRO A C 1
ATOM 807 O O . PRO A 1 103 ? 0.806 5.451 10.177 1.00 70.06 103 PRO A O 1
ATOM 810 N N . HIS A 1 104 ? -1.216 4.450 10.235 1.00 74.25 104 HIS A N 1
ATOM 811 C CA . HIS A 1 104 ? -0.724 3.082 9.993 1.00 74.25 104 HIS A CA 1
ATOM 812 C C . HIS A 1 104 ? 0.392 2.652 10.966 1.00 74.25 104 HIS A C 1
ATOM 814 O O . HIS A 1 104 ? 1.330 1.936 10.610 1.00 74.25 104 HIS A O 1
ATOM 820 N N . SER A 1 105 ? 0.343 3.149 12.205 1.00 74.00 105 SER A N 1
ATOM 821 C CA . SER A 1 105 ? 1.378 2.912 13.212 1.00 74.00 105 SER A CA 1
ATOM 822 C C . SER A 1 105 ? 0.911 2.009 14.348 1.00 74.00 105 SER A C 1
ATOM 824 O O . SER A 1 105 ? 1.570 1.951 15.379 1.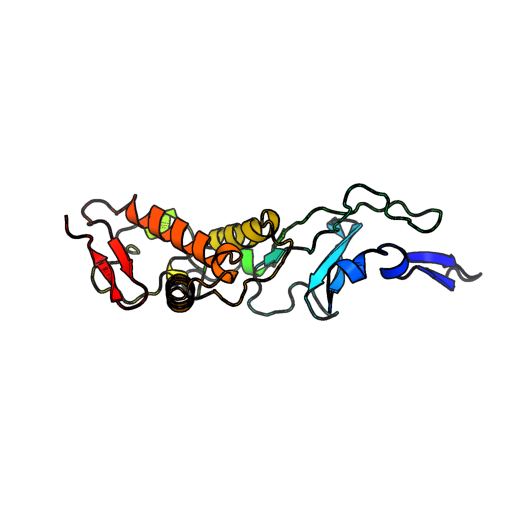00 74.00 105 SER A O 1
ATOM 826 N N . GLN A 1 106 ? -0.243 1.353 14.244 1.00 82.44 106 GLN A N 1
ATOM 827 C CA . GLN A 1 106 ? -0.660 0.403 15.273 1.00 82.44 106 GLN A CA 1
ATOM 828 C C . GLN A 1 106 ? 0.080 -0.935 15.098 1.00 82.44 106 GLN A C 1
ATOM 830 O O . GLN A 1 106 ? 0.190 -1.421 13.967 1.00 82.44 106 GLN A O 1
ATOM 835 N N . PRO A 1 107 ? 0.598 -1.551 16.180 1.00 77.88 107 PRO A N 1
ATOM 836 C CA . PRO A 1 107 ? 1.391 -2.777 16.070 1.00 77.88 107 PRO A CA 1
ATOM 837 C C . PRO A 1 107 ? 0.617 -3.955 15.480 1.00 77.88 107 PRO A C 1
ATOM 839 O O . PRO A 1 107 ? 1.144 -4.694 14.653 1.00 77.88 107 PRO A O 1
ATOM 842 N N . THR A 1 108 ? -0.628 -4.152 15.918 1.00 84.00 108 THR A N 1
ATOM 843 C CA . THR A 1 108 ? -1.445 -5.305 15.531 1.00 84.00 108 THR A CA 1
ATOM 844 C C . THR A 1 108 ? -2.918 -4.934 15.463 1.00 84.00 108 THR A C 1
ATOM 846 O O . THR A 1 108 ? -3.392 -4.073 16.203 1.00 84.00 108 THR A O 1
ATOM 849 N N . VAL A 1 109 ? -3.656 -5.638 14.604 1.00 86.12 109 VAL A N 1
ATOM 850 C CA . VAL A 1 109 ? -5.112 -5.483 14.464 1.00 86.12 109 VAL A CA 1
ATOM 851 C C . VAL A 1 109 ? -5.824 -5.926 15.752 1.00 86.12 109 VAL A C 1
ATOM 853 O O . VAL A 1 109 ? -6.727 -5.250 16.235 1.00 86.12 109 VAL A O 1
ATOM 856 N N . ALA A 1 110 ? -5.338 -6.993 16.396 1.00 87.12 110 ALA A N 1
ATOM 857 C CA . ALA A 1 110 ? -5.843 -7.455 17.691 1.00 87.12 110 ALA A CA 1
ATOM 858 C C . ALA A 1 110 ? -5.669 -6.417 18.818 1.00 87.12 110 ALA A C 1
ATOM 860 O O . ALA A 1 110 ? -6.506 -6.328 19.712 1.00 87.12 110 ALA A O 1
ATOM 861 N N . GLY A 1 111 ? -4.615 -5.595 18.769 1.00 86.44 111 GLY A N 1
ATOM 862 C CA . GLY A 1 111 ? -4.378 -4.537 19.753 1.00 86.44 111 GLY A CA 1
ATOM 863 C C . GLY A 1 111 ? -5.417 -3.410 19.719 1.00 86.44 111 GLY A C 1
ATOM 864 O O . GLY A 1 111 ? -5.600 -2.728 20.730 1.00 86.44 111 GLY A O 1
ATOM 865 N N . LEU A 1 112 ? -6.122 -3.238 18.594 1.00 87.44 112 LEU A N 1
ATOM 866 C CA . LEU A 1 112 ? -7.136 -2.192 18.398 1.00 87.44 112 LEU A CA 1
ATOM 867 C C . LEU A 1 112 ? -8.399 -2.429 19.225 1.00 87.44 112 LEU A C 1
ATOM 869 O O . LEU A 1 112 ? -9.074 -1.480 19.611 1.00 87.44 112 LEU A O 1
ATOM 873 N N . VAL A 1 113 ? -8.695 -3.696 19.506 1.00 91.31 113 VAL A N 1
ATOM 874 C CA . VAL A 1 113 ? -9.926 -4.151 20.165 1.00 91.31 113 VAL A CA 1
ATOM 875 C C . VAL A 1 113 ? -9.711 -4.515 21.630 1.00 91.31 113 VAL A C 1
ATOM 877 O O . VAL A 1 113 ? -10.473 -5.259 22.237 1.00 91.31 113 VAL A O 1
ATOM 880 N N . THR A 1 114 ? -8.655 -3.965 22.223 1.00 90.38 114 THR A N 1
ATOM 881 C CA . THR A 1 114 ? -8.423 -4.022 23.667 1.00 90.38 114 THR A CA 1
ATOM 882 C C . THR A 1 114 ? -9.152 -2.876 24.359 1.00 90.38 114 THR A C 1
ATOM 884 O O . THR A 1 114 ? -9.338 -1.810 23.775 1.00 90.38 114 THR A O 1
ATOM 887 N N . SER A 1 115 ? -9.508 -3.044 25.634 1.00 86.62 115 SER A N 1
ATOM 888 C CA . SER A 1 115 ? -10.160 -1.990 26.427 1.00 86.62 115 SER A CA 1
ATOM 889 C C . SER A 1 115 ? -9.359 -0.683 26.507 1.00 86.62 115 SER A C 1
ATOM 891 O O . SER A 1 115 ? -9.932 0.371 26.752 1.00 86.62 115 SER A O 1
ATOM 893 N N . THR A 1 116 ? -8.037 -0.740 26.322 1.00 85.06 116 THR A N 1
ATOM 894 C CA . THR A 1 116 ? -7.148 0.430 26.359 1.00 85.06 116 THR A CA 1
ATOM 895 C C . THR A 1 116 ? -7.129 1.198 25.037 1.00 85.06 116 THR A C 1
ATOM 897 O O . THR A 1 116 ? -6.910 2.408 25.032 1.00 85.06 116 THR A O 1
ATOM 900 N N . SER A 1 117 ? -7.348 0.509 23.918 1.00 86.75 117 SER A N 1
ATOM 901 C CA . SER A 1 117 ? -7.230 1.096 22.582 1.00 86.75 117 SER A CA 1
ATOM 902 C C . SER A 1 117 ? -8.579 1.429 21.958 1.00 86.75 117 SER A C 1
ATOM 904 O O . SER A 1 117 ? -8.681 2.448 21.269 1.00 86.75 117 SER A O 1
ATOM 906 N N . TYR A 1 118 ? -9.594 0.595 22.210 1.00 91.12 118 TYR A N 1
ATOM 907 C CA . TYR A 1 118 ? -10.899 0.668 21.562 1.00 91.12 118 TYR A CA 1
ATOM 908 C C . TYR A 1 118 ? -11.564 2.033 21.800 1.00 91.12 118 TYR A C 1
ATOM 910 O O . TYR A 1 118 ? -11.507 2.558 22.916 1.00 91.12 118 TYR A O 1
ATOM 918 N N . PRO A 1 119 ? -12.156 2.648 20.766 1.00 91.56 119 PRO A N 1
ATOM 919 C CA . PRO A 1 119 ? -12.758 3.963 20.887 1.00 91.56 119 PRO A CA 1
ATOM 920 C C . PRO A 1 119 ? -14.001 3.921 21.773 1.00 91.56 119 PRO A C 1
ATOM 922 O O . PRO A 1 119 ? -14.700 2.914 21.880 1.00 91.56 119 PRO A O 1
ATOM 925 N N . SER A 1 120 ? -14.299 5.061 22.381 1.00 90.69 120 SER A N 1
ATOM 926 C CA . SER A 1 120 ? -15.533 5.295 23.123 1.00 90.69 120 SER A CA 1
ATOM 927 C C . SER A 1 120 ? -16.373 6.367 22.429 1.00 90.69 120 SER A C 1
ATOM 929 O O . SER A 1 120 ? -15.932 7.031 21.487 1.00 90.69 120 SER A O 1
ATOM 931 N N . LYS A 1 121 ? -17.629 6.524 22.856 1.00 89.62 121 LYS A N 1
ATOM 932 C CA . LYS A 1 121 ? -18.517 7.553 22.306 1.00 89.62 121 LYS A CA 1
ATOM 933 C C . LYS A 1 121 ? -17.901 8.940 22.472 1.00 89.62 121 LYS A C 1
ATOM 935 O O . LYS A 1 121 ? -17.580 9.341 23.587 1.00 89.62 121 LYS A O 1
ATOM 940 N N . GLY A 1 122 ? -17.824 9.683 21.371 1.00 85.06 122 GLY A N 1
ATOM 941 C CA . GLY A 1 122 ? -17.246 11.026 21.349 1.00 85.06 122 GLY A CA 1
ATOM 942 C C . GLY A 1 122 ? -15.723 11.047 21.227 1.00 85.06 122 GLY A C 1
ATOM 943 O O . GLY A 1 122 ? -15.137 12.126 21.274 1.00 85.06 122 GLY A O 1
ATOM 944 N N . ASP A 1 123 ? -15.075 9.894 21.047 1.00 88.44 123 ASP A N 1
ATOM 945 C CA . ASP A 1 123 ? -13.662 9.851 20.691 1.00 88.44 123 ASP A CA 1
ATOM 946 C C . ASP A 1 123 ? -13.435 10.542 19.334 1.00 88.44 123 ASP A C 1
ATOM 948 O O . ASP A 1 123 ? -14.062 10.208 18.323 1.00 88.44 123 ASP A O 1
ATOM 952 N N . ALA A 1 124 ? -12.537 11.527 19.335 1.00 82.69 124 ALA A N 1
ATOM 953 C CA . ALA A 1 124 ? -12.210 12.365 18.186 1.00 82.69 124 ALA A CA 1
ATOM 954 C C . ALA A 1 124 ? -11.012 11.845 17.371 1.00 82.69 124 ALA A C 1
ATOM 956 O O . ALA A 1 124 ? -10.634 12.458 16.371 1.00 82.69 124 ALA A O 1
ATOM 957 N N . ARG A 1 125 ? -10.373 10.740 17.783 1.00 85.94 125 ARG A N 1
ATOM 958 C CA . ARG A 1 125 ? -9.264 10.140 17.027 1.00 85.94 125 ARG A CA 1
ATOM 959 C C . ARG A 1 125 ? -9.751 9.697 15.640 1.00 85.94 125 ARG A C 1
ATOM 961 O O . ARG A 1 125 ? -10.704 8.926 15.537 1.00 85.94 125 ARG A O 1
ATOM 968 N N . SER A 1 126 ? -9.069 10.157 14.583 1.00 85.12 126 SER A N 1
ATOM 969 C CA . SER A 1 126 ? -9.319 9.699 13.203 1.00 85.12 126 SER A CA 1
ATOM 970 C C . SER A 1 126 ? -9.141 8.184 13.083 1.00 85.12 126 SER A C 1
ATOM 972 O O . SER A 1 126 ? -8.268 7.619 13.747 1.00 85.12 126 SER A O 1
ATOM 974 N N . MET A 1 127 ? -9.908 7.548 12.192 1.00 85.81 127 MET A N 1
ATOM 975 C CA . MET A 1 127 ? -9.748 6.132 11.843 1.00 85.81 127 MET A CA 1
ATOM 976 C C . MET A 1 127 ? -8.306 5.795 11.429 1.00 85.81 127 MET A C 1
ATOM 978 O O . MET A 1 127 ? -7.796 4.744 11.803 1.00 85.81 127 MET A O 1
ATOM 982 N N . ASP A 1 128 ? -7.591 6.710 10.768 1.00 81.31 128 ASP A N 1
ATOM 983 C CA . ASP A 1 128 ? -6.207 6.476 10.314 1.00 81.31 128 ASP A CA 1
ATOM 984 C C . ASP A 1 128 ? -5.240 6.185 11.475 1.00 81.31 128 ASP A C 1
ATOM 986 O O . ASP A 1 128 ? -4.217 5.516 11.305 1.00 81.31 128 ASP A O 1
ATOM 990 N N . ARG A 1 129 ? -5.571 6.664 12.686 1.00 81.25 129 ARG A N 1
ATOM 991 C CA . ARG A 1 129 ? -4.810 6.399 13.919 1.00 81.25 129 ARG A CA 1
ATOM 992 C C . ARG A 1 129 ? -4.950 4.963 14.408 1.00 81.25 129 ARG A C 1
ATOM 994 O O . ARG A 1 129 ? -4.134 4.536 15.223 1.00 81.25 129 ARG A O 1
ATOM 1001 N N . PHE A 1 130 ? -5.962 4.246 13.938 1.00 86.00 130 PHE A N 1
ATOM 1002 C CA . PHE A 1 130 ? -6.175 2.834 14.223 1.00 86.00 130 PHE A CA 1
ATOM 1003 C C . PHE A 1 130 ? -5.525 1.940 13.164 1.00 86.00 130 PHE A C 1
ATOM 1005 O O . PHE A 1 130 ? -5.389 0.742 13.389 1.00 86.00 130 PHE A O 1
ATOM 1012 N N . GLY A 1 131 ? -5.085 2.498 12.031 1.00 86.00 131 GLY A N 1
ATOM 1013 C CA . GLY A 1 131 ? -4.413 1.725 10.995 1.00 86.00 131 GLY A CA 1
ATOM 1014 C C . GLY A 1 131 ? -3.157 1.039 11.528 1.00 86.00 131 GLY A C 1
ATOM 1015 O O . GLY A 1 131 ? -2.367 1.627 12.275 1.00 86.00 131 GLY A O 1
ATOM 1016 N N . THR A 1 132 ? -2.951 -0.205 11.120 1.00 84.56 132 THR A N 1
ATOM 1017 C CA . THR A 1 132 ? -1.771 -1.007 11.452 1.00 84.56 132 THR A CA 1
ATOM 1018 C C . THR A 1 132 ? -0.747 -0.964 10.326 1.00 84.56 132 THR A C 1
ATOM 1020 O O . THR A 1 132 ? -1.048 -0.531 9.218 1.00 84.56 132 THR A O 1
ATOM 1023 N N . LEU A 1 133 ? 0.456 -1.492 10.562 1.00 77.69 133 LEU A N 1
ATOM 1024 C CA . LEU A 1 133 ? 1.418 -1.728 9.475 1.00 77.69 133 LEU A CA 1
ATOM 1025 C C . LEU A 1 133 ? 0.840 -2.609 8.351 1.00 77.69 133 LEU A C 1
ATOM 1027 O O . LEU A 1 133 ? 1.161 -2.419 7.181 1.00 77.69 133 LEU A O 1
ATOM 1031 N N . SER A 1 134 ? -0.056 -3.547 8.678 1.00 79.25 134 SER A N 1
ATOM 1032 C CA . SER A 1 134 ? -0.730 -4.370 7.666 1.00 79.25 134 SER A CA 1
ATOM 1033 C C . SER A 1 134 ? -1.712 -3.577 6.795 1.00 79.25 134 SER A C 1
ATOM 1035 O O . SER A 1 134 ? -2.017 -4.026 5.695 1.00 79.25 134 SER A O 1
ATOM 1037 N N . CYS A 1 135 ? -2.178 -2.400 7.227 1.00 84.50 135 CYS A N 1
ATOM 1038 C CA . CYS A 1 135 ? -2.967 -1.503 6.377 1.00 84.50 135 CYS A CA 1
ATOM 1039 C C . CYS A 1 135 ? -2.149 -0.990 5.193 1.00 84.50 135 CYS A C 1
ATOM 1041 O O . CYS A 1 135 ? -2.679 -0.918 4.092 1.00 84.50 135 CYS A O 1
ATOM 1043 N N . THR A 1 136 ? -0.856 -0.719 5.386 1.00 79.31 136 THR A N 1
ATOM 1044 C CA . THR A 1 136 ? 0.059 -0.378 4.288 1.00 79.31 136 THR A CA 1
ATOM 1045 C C . THR A 1 136 ? 0.178 -1.530 3.295 1.00 79.31 136 THR A C 1
ATOM 1047 O O . THR A 1 136 ? 0.102 -1.314 2.094 1.00 79.31 136 THR A O 1
ATOM 1050 N N . LEU A 1 137 ? 0.307 -2.769 3.779 1.00 81.56 137 LEU A N 1
ATOM 1051 C CA . LEU A 1 137 ? 0.309 -3.937 2.896 1.00 81.56 137 LEU A CA 1
ATOM 1052 C C . LEU A 1 137 ? -0.998 -4.038 2.100 1.00 81.56 137 LEU A C 1
ATOM 1054 O O . LEU A 1 137 ? -0.964 -4.313 0.908 1.00 81.56 137 LEU A O 1
ATOM 1058 N N . TYR A 1 138 ? -2.142 -3.819 2.749 1.00 85.06 138 TYR A N 1
ATOM 1059 C CA . TYR A 1 138 ? -3.444 -3.886 2.087 1.00 85.06 138 TYR A CA 1
ATOM 1060 C C . TYR A 1 138 ? -3.636 -2.760 1.060 1.00 85.06 138 TYR A C 1
ATOM 1062 O O . TYR A 1 138 ? -4.156 -3.009 -0.024 1.00 85.06 138 TYR A O 1
ATOM 1070 N N . HIS A 1 139 ? -3.159 -1.552 1.374 1.00 87.38 139 HIS A N 1
ATOM 1071 C CA . HIS A 1 139 ? -3.103 -0.421 0.449 1.00 87.38 139 HIS A CA 1
ATOM 1072 C C . HIS A 1 139 ? -2.333 -0.790 -0.822 1.00 87.38 139 HIS A C 1
ATOM 1074 O O . HIS A 1 139 ? -2.836 -0.633 -1.926 1.00 87.38 139 HIS A O 1
ATOM 1080 N N . GLU A 1 140 ? -1.125 -1.329 -0.680 1.00 82.94 140 GLU A N 1
ATOM 1081 C CA . GLU A 1 140 ? -0.303 -1.686 -1.840 1.00 82.94 140 GLU A CA 1
ATOM 1082 C C . GLU A 1 140 ? -0.852 -2.915 -2.580 1.00 82.94 140 GLU A C 1
ATOM 1084 O O . GLU A 1 140 ? -0.763 -3.012 -3.802 1.00 82.94 140 GLU A O 1
ATOM 1089 N N . LEU A 1 141 ? -1.476 -3.855 -1.863 1.00 84.62 141 LEU A N 1
ATOM 1090 C CA . LEU A 1 141 ? -2.139 -5.003 -2.478 1.00 84.62 141 LEU A CA 1
ATOM 1091 C C . LEU A 1 141 ? -3.286 -4.565 -3.394 1.00 84.62 141 LEU A C 1
ATOM 1093 O O . LEU A 1 141 ? -3.474 -5.177 -4.444 1.00 84.62 141 LEU A O 1
ATOM 1097 N N . PHE A 1 142 ? -4.024 -3.514 -3.026 1.00 85.44 142 PHE A N 1
ATOM 1098 C CA . PHE A 1 142 ? -5.061 -2.947 -3.884 1.00 85.44 142 PHE A CA 1
ATOM 1099 C C . PHE A 1 142 ? -4.487 -2.538 -5.242 1.00 85.44 142 PHE A C 1
ATOM 1101 O O . PHE A 1 142 ? -5.021 -2.948 -6.268 1.00 85.44 142 PHE A O 1
ATOM 1108 N N . HIS A 1 143 ? -3.353 -1.835 -5.261 1.00 81.06 143 HIS A N 1
ATOM 1109 C CA . HIS A 1 143 ? -2.692 -1.446 -6.510 1.00 81.06 143 HIS A CA 1
ATOM 1110 C C . HIS A 1 143 ? -2.279 -2.654 -7.357 1.00 81.06 143 HIS A C 1
ATOM 1112 O O . HIS A 1 143 ? -2.257 -2.568 -8.577 1.00 81.06 143 HIS A O 1
ATOM 1118 N N . ILE A 1 144 ? -1.995 -3.819 -6.772 1.00 79.25 144 ILE A N 1
ATOM 1119 C CA . ILE A 1 144 ? -1.701 -5.024 -7.569 1.00 79.25 144 ILE A CA 1
ATOM 1120 C C . ILE A 1 144 ? -2.944 -5.518 -8.325 1.00 79.25 144 ILE A C 1
ATOM 1122 O O . ILE A 1 144 ? -2.811 -6.006 -9.449 1.00 79.25 144 ILE A O 1
ATOM 1126 N N . VAL A 1 145 ? -4.127 -5.414 -7.715 1.00 74.50 145 VAL A N 1
ATOM 1127 C CA . VAL A 1 145 ? -5.379 -5.995 -8.232 1.00 74.50 145 VAL A CA 1
ATOM 1128 C C . VAL A 1 145 ? -6.318 -4.980 -8.883 1.00 74.50 145 VAL A C 1
ATOM 1130 O O . VAL A 1 145 ? -7.354 -5.386 -9.412 1.00 74.50 145 VAL A O 1
ATOM 1133 N N . ASP A 1 146 ? -5.993 -3.685 -8.840 1.00 73.06 146 ASP A N 1
ATOM 1134 C CA . ASP A 1 146 ? -6.826 -2.654 -9.450 1.00 73.06 146 ASP A CA 1
ATOM 1135 C C . ASP A 1 146 ? -6.979 -2.892 -10.964 1.00 73.06 146 ASP A C 1
ATOM 1137 O O . ASP A 1 146 ? -6.084 -3.378 -11.660 1.00 73.06 146 ASP A O 1
ATOM 1141 N N . SER A 1 147 ? -8.161 -2.578 -11.492 1.00 65.19 147 SER A N 1
ATOM 1142 C CA . SER A 1 147 ? -8.420 -2.679 -12.931 1.00 65.19 147 SER A CA 1
ATOM 1143 C C . SER A 1 147 ? -7.842 -1.500 -13.709 1.00 65.19 147 SER A C 1
ATOM 1145 O O . SER A 1 147 ? -7.744 -1.559 -14.933 1.00 65.19 147 SER A O 1
ATOM 1147 N N . ALA A 1 148 ? -7.516 -0.409 -13.013 1.00 66.56 148 ALA A N 1
ATOM 1148 C CA . ALA A 1 148 ? -7.035 0.823 -13.619 1.00 66.56 148 ALA A CA 1
ATOM 1149 C C . ALA A 1 148 ? -5.587 0.694 -14.107 1.00 66.56 148 ALA A C 1
ATOM 1151 O O . ALA A 1 148 ? -5.149 1.472 -14.955 1.00 66.56 148 ALA A O 1
ATOM 1152 N N . GLY A 1 149 ? -4.825 -0.269 -13.586 1.00 63.34 149 GLY A N 1
ATOM 1153 C CA . GLY A 1 149 ? -3.422 -0.381 -13.926 1.00 63.34 149 GLY A CA 1
ATOM 1154 C C . GLY A 1 149 ? -2.638 0.839 -13.435 1.00 63.34 149 GLY A C 1
ATOM 1155 O O . GLY A 1 149 ? -1.588 1.161 -14.009 1.00 63.34 149 GLY A O 1
ATOM 1156 N N . THR A 1 150 ? -3.076 1.490 -12.347 1.00 65.06 150 THR A N 1
ATOM 1157 C CA . THR A 1 150 ? -2.416 2.679 -11.781 1.00 65.06 150 THR A CA 1
ATOM 1158 C C . THR A 1 150 ? -1.628 2.390 -10.505 1.00 65.06 150 THR A C 1
ATOM 1160 O O . THR A 1 150 ? -1.809 1.347 -9.897 1.00 65.06 150 THR A O 1
ATOM 1163 N N . ASP A 1 151 ? -0.657 3.237 -10.165 1.00 63.88 151 ASP A N 1
ATOM 1164 C CA . ASP A 1 151 ? -0.026 3.294 -8.830 1.00 63.88 151 ASP A CA 1
ATOM 1165 C C . ASP A 1 151 ? -0.480 4.570 -8.091 1.00 63.88 151 ASP A C 1
ATOM 1167 O O . ASP A 1 151 ? 0.240 5.129 -7.264 1.00 63.88 151 ASP A O 1
ATOM 1171 N N . ALA A 1 152 ? -1.646 5.099 -8.486 1.00 69.25 152 ALA A N 1
ATOM 1172 C CA . ALA A 1 152 ? -2.137 6.401 -8.076 1.00 69.25 152 ALA A CA 1
ATOM 1173 C C . ALA A 1 152 ? -3.142 6.256 -6.933 1.00 69.25 152 ALA A C 1
ATOM 1175 O O . ALA A 1 152 ? -4.209 5.678 -7.090 1.00 69.25 152 ALA A O 1
ATOM 1176 N N . ASP A 1 153 ? -2.847 6.889 -5.803 1.00 70.50 153 ASP A N 1
ATOM 1177 C CA . ASP A 1 153 ? -3.733 6.875 -4.629 1.00 70.50 153 ASP A CA 1
ATOM 1178 C C . ASP A 1 153 ? -4.925 7.849 -4.757 1.00 70.50 153 ASP A C 1
ATOM 1180 O O . ASP A 1 153 ? -5.726 8.010 -3.834 1.00 70.50 153 ASP A O 1
ATOM 1184 N N . ASN A 1 154 ? -5.001 8.594 -5.869 1.00 75.44 154 ASN A N 1
ATOM 1185 C CA . ASN A 1 154 ? -6.004 9.627 -6.173 1.00 75.44 154 ASN A CA 1
ATOM 1186 C C . ASN A 1 154 ? -6.179 10.718 -5.093 1.00 75.44 154 ASN A C 1
ATOM 1188 O O . ASN A 1 154 ? -7.155 11.465 -5.091 1.00 75.44 154 ASN A O 1
ATOM 1192 N N . GLY A 1 155 ? -5.217 10.851 -4.170 1.00 74.69 155 GLY A N 1
ATOM 1193 C CA . GLY A 1 155 ? -5.232 11.853 -3.099 1.00 74.69 155 GLY A CA 1
ATOM 1194 C C . GLY A 1 155 ? -6.265 11.601 -1.992 1.00 74.69 155 GLY A C 1
ATOM 1195 O O . GLY A 1 155 ? -6.472 12.483 -1.145 1.00 74.69 155 GLY A O 1
ATOM 1196 N N . LEU A 1 156 ? -6.896 10.423 -1.976 1.00 84.12 156 LEU A N 1
ATOM 1197 C CA . LEU A 1 156 ? -7.991 10.053 -1.078 1.00 84.12 156 LEU A CA 1
ATOM 1198 C C . LEU A 1 156 ? -7.493 9.345 0.191 1.00 84.12 156 LEU A C 1
ATOM 1200 O O . LEU A 1 156 ? -7.969 8.275 0.532 1.00 84.12 156 LEU A O 1
ATOM 1204 N N . TYR A 1 157 ? -6.565 9.970 0.917 1.00 79.69 157 TYR A N 1
ATOM 1205 C CA . TYR A 1 157 ? -5.944 9.370 2.110 1.00 79.69 157 TYR A CA 1
ATOM 1206 C C . TYR A 1 157 ? -6.691 9.598 3.432 1.00 79.69 157 TYR A C 1
ATOM 1208 O O . TYR A 1 157 ? -6.327 9.026 4.449 1.00 79.69 157 TYR A O 1
ATOM 1216 N N . ASP A 1 158 ? -7.654 10.518 3.451 1.00 84.19 158 ASP A N 1
ATOM 1217 C CA . ASP A 1 158 ? -8.301 11.005 4.672 1.00 84.19 158 ASP A CA 1
ATOM 1218 C C . ASP A 1 158 ? -9.789 10.648 4.663 1.00 84.19 158 ASP A C 1
ATOM 1220 O O . ASP A 1 158 ? -10.476 10.820 3.652 1.00 84.19 158 ASP A O 1
ATOM 1224 N N . ALA A 1 159 ? -10.303 10.191 5.805 1.00 87.75 159 ALA A N 1
ATOM 1225 C CA . ALA A 1 159 ? -11.679 9.720 5.922 1.00 87.75 159 ALA A CA 1
ATOM 1226 C C . ALA A 1 159 ? -12.734 10.788 5.564 1.00 87.75 159 ALA A C 1
ATOM 1228 O O . ALA A 1 159 ? -13.791 10.450 5.024 1.00 87.75 159 ALA A O 1
ATOM 1229 N N . ILE A 1 160 ? -12.466 12.077 5.818 1.00 88.75 160 ILE A N 1
ATOM 1230 C CA . ILE A 1 160 ? -13.369 13.170 5.428 1.00 88.75 160 ILE A CA 1
ATOM 1231 C C . ILE A 1 160 ? -13.341 13.344 3.911 1.00 88.75 160 ILE A C 1
ATOM 1233 O O . ILE A 1 160 ? -14.404 13.434 3.294 1.00 88.75 160 ILE A O 1
ATOM 1237 N N . LYS A 1 161 ? -12.156 13.352 3.289 1.00 89.00 161 LYS A N 1
ATOM 1238 C CA . LYS A 1 161 ? -12.029 13.420 1.822 1.00 89.00 161 LYS A CA 1
ATOM 1239 C C . LYS A 1 161 ? -12.738 12.258 1.136 1.00 89.00 161 LYS A C 1
ATOM 1241 O O . LYS A 1 161 ? -13.471 12.487 0.181 1.00 89.00 161 LYS A O 1
ATOM 1246 N N . ILE A 1 162 ? -12.573 11.044 1.654 1.00 90.12 162 ILE A N 1
ATOM 1247 C CA . ILE A 1 162 ? -13.227 9.828 1.154 1.00 90.12 162 ILE A CA 1
ATOM 1248 C C . ILE A 1 162 ? -14.751 9.957 1.240 1.00 90.12 162 ILE A C 1
ATOM 1250 O O . ILE A 1 162 ? -15.459 9.721 0.263 1.00 90.12 162 ILE A O 1
ATOM 1254 N N . MET A 1 163 ? -15.271 10.400 2.387 1.00 90.31 163 MET A N 1
ATOM 1255 C CA . MET A 1 163 ? -16.706 10.626 2.571 1.00 90.31 163 MET A CA 1
ATOM 1256 C C . MET A 1 163 ? -17.247 11.698 1.609 1.00 90.31 163 MET A C 1
ATOM 1258 O O . MET A 1 163 ? -18.326 11.526 1.038 1.00 90.31 163 MET A O 1
ATOM 1262 N N . LEU A 1 164 ? -16.518 12.801 1.414 1.00 90.94 164 LEU A N 1
ATOM 1263 C CA . LEU A 1 164 ? -16.903 13.857 0.474 1.00 90.94 164 LEU A CA 1
ATOM 1264 C C . LEU A 1 164 ? -16.873 13.368 -0.981 1.00 90.94 164 LEU A C 1
ATOM 1266 O O . LEU A 1 164 ? -17.812 13.652 -1.722 1.00 90.94 164 LEU A O 1
ATOM 1270 N N . ALA A 1 165 ? -15.854 12.598 -1.369 1.00 90.31 165 ALA A N 1
ATOM 1271 C CA . ALA A 1 165 ? -15.761 11.958 -2.680 1.00 90.31 165 ALA A CA 1
ATOM 1272 C C . ALA A 1 165 ? -16.959 11.024 -2.928 1.00 90.31 165 ALA A C 1
ATOM 1274 O O . ALA A 1 165 ? -17.626 11.134 -3.954 1.00 90.31 165 ALA A O 1
ATOM 1275 N N . GLY A 1 166 ? -17.326 10.198 -1.941 1.00 89.19 166 GLY A N 1
ATOM 1276 C CA . GLY A 1 166 ? -18.516 9.344 -2.012 1.00 89.19 166 GLY A CA 1
ATOM 1277 C C . GLY A 1 166 ? -19.822 10.129 -2.140 1.00 89.19 166 GLY A C 1
ATOM 1278 O O . GLY A 1 166 ? -20.662 9.802 -2.976 1.00 89.19 166 GLY A O 1
ATOM 1279 N N . LYS A 1 167 ? -19.983 11.219 -1.377 1.00 90.12 167 LYS A N 1
ATOM 1280 C CA . LYS A 1 167 ? -21.158 12.103 -1.482 1.00 90.12 167 LYS A CA 1
ATOM 1281 C C . LYS A 1 167 ? -21.279 12.738 -2.869 1.00 90.12 167 LYS A C 1
ATOM 1283 O O . LYS A 1 167 ? -22.389 12.888 -3.379 1.00 90.12 167 LYS A O 1
ATOM 1288 N N . ASN A 1 168 ? -20.147 13.100 -3.463 1.00 92.50 168 ASN A N 1
ATOM 1289 C CA . ASN A 1 168 ? -20.08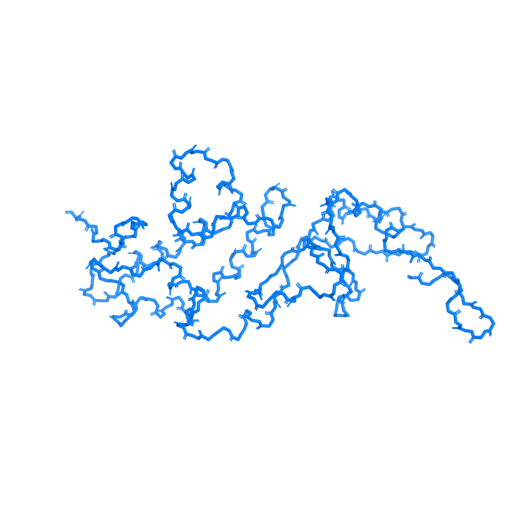5 13.723 -4.780 1.00 92.50 168 ASN A CA 1
ATOM 1290 C C . ASN A 1 168 ? -20.113 12.711 -5.934 1.00 92.50 168 ASN A C 1
ATOM 1292 O O . ASN A 1 168 ? -20.150 13.142 -7.083 1.00 92.50 168 ASN A O 1
ATOM 1296 N N . LYS A 1 169 ? -20.141 11.399 -5.643 1.00 87.88 169 LYS A N 1
ATOM 1297 C CA . LYS A 1 169 ? -20.037 10.317 -6.636 1.00 87.88 169 LYS A CA 1
ATOM 1298 C C . LYS A 1 169 ? -18.789 10.460 -7.510 1.00 87.88 169 LYS A C 1
ATOM 1300 O O . LYS A 1 169 ? -18.861 10.364 -8.727 1.00 87.88 169 LYS A O 1
ATOM 1305 N N . ASP A 1 170 ? -17.665 10.753 -6.870 1.00 87.94 170 ASP A N 1
ATOM 1306 C CA . ASP A 1 170 ? -16.378 10.842 -7.545 1.00 87.94 170 ASP A CA 1
ATOM 1307 C C . ASP A 1 170 ? -15.925 9.441 -7.986 1.00 87.94 170 ASP A C 1
ATOM 1309 O O . ASP A 1 170 ? -15.699 8.563 -7.148 1.00 87.94 170 ASP A O 1
ATOM 1313 N N . ASP A 1 171 ? -15.781 9.238 -9.295 1.00 83.81 171 ASP A N 1
ATOM 1314 C CA . ASP A 1 171 ? -15.341 7.970 -9.886 1.00 83.81 171 ASP A CA 1
ATOM 1315 C C . ASP A 1 171 ? -13.915 7.582 -9.455 1.00 83.81 171 ASP A C 1
ATOM 1317 O O . ASP A 1 171 ? -13.540 6.412 -9.512 1.00 83.81 171 ASP A O 1
ATOM 1321 N N . ASN A 1 172 ? -13.113 8.524 -8.948 1.00 81.44 172 ASN A N 1
ATOM 1322 C CA . ASN A 1 172 ? -11.792 8.211 -8.402 1.00 81.44 172 ASN A CA 1
ATOM 1323 C C . ASN A 1 172 ? -11.864 7.387 -7.109 1.00 81.44 172 ASN A C 1
ATOM 1325 O O . ASN A 1 172 ? -10.881 6.743 -6.741 1.00 81.44 172 ASN A O 1
ATOM 1329 N N . LEU A 1 173 ? -13.015 7.386 -6.424 1.00 85.38 173 LEU A N 1
ATOM 1330 C CA . LEU A 1 173 ? -13.199 6.672 -5.163 1.00 85.38 173 LEU A CA 1
ATOM 1331 C C . LEU A 1 173 ? -13.022 5.160 -5.324 1.00 85.38 173 LEU A C 1
ATOM 1333 O O . LEU A 1 173 ? -12.401 4.529 -4.474 1.00 85.38 173 LEU A O 1
ATOM 1337 N N . VAL A 1 174 ? -13.549 4.579 -6.407 1.00 82.94 174 VAL A N 1
ATOM 1338 C CA . VAL A 1 174 ? -13.488 3.121 -6.616 1.00 82.94 174 VAL A CA 1
ATOM 1339 C C . VAL A 1 174 ? -12.076 2.634 -6.931 1.00 82.94 174 VAL A C 1
ATOM 1341 O O . VAL A 1 174 ? -11.773 1.472 -6.673 1.00 82.94 174 VAL A O 1
ATOM 1344 N N . ASN A 1 175 ? -11.222 3.535 -7.425 1.00 81.75 175 ASN A N 1
ATOM 1345 C CA . ASN A 1 175 ? -9.831 3.277 -7.789 1.00 81.75 175 ASN A CA 1
ATOM 1346 C C . ASN A 1 175 ? -8.838 3.765 -6.719 1.00 81.75 175 ASN A C 1
ATOM 1348 O O . ASN A 1 175 ? -7.651 3.870 -7.006 1.00 81.75 175 ASN A O 1
ATOM 1352 N N . ALA A 1 176 ? -9.299 4.113 -5.513 1.00 85.94 176 ALA A N 1
ATOM 1353 C CA . ALA A 1 176 ? -8.428 4.512 -4.413 1.00 85.94 176 ALA A CA 1
ATOM 1354 C C . ALA A 1 176 ? -8.326 3.397 -3.355 1.00 85.94 176 ALA A C 1
ATOM 1356 O O . ALA A 1 176 ? -9.352 2.818 -2.991 1.00 85.94 176 ALA A O 1
ATOM 1357 N N . PRO A 1 177 ? -7.129 3.122 -2.809 1.00 87.50 177 PRO A N 1
ATOM 1358 C CA . PRO A 1 177 ? -6.921 2.050 -1.832 1.00 87.50 177 PRO A CA 1
ATOM 1359 C C . PRO A 1 177 ? -7.481 2.363 -0.434 1.00 87.50 177 PRO A C 1
ATOM 1361 O O . PRO A 1 177 ? -8.139 1.514 0.177 1.00 87.50 177 PRO A O 1
ATOM 1364 N N . GLU A 1 178 ? -7.254 3.573 0.091 1.00 88.06 178 GLU A N 1
ATOM 1365 C CA . GLU A 1 178 ? -7.633 3.937 1.464 1.00 88.06 178 GLU A CA 1
ATOM 1366 C C . GLU A 1 178 ? -9.110 3.713 1.836 1.00 88.06 178 GLU A C 1
ATOM 1368 O O . GLU A 1 178 ? -9.348 3.221 2.941 1.00 88.06 178 GLU A O 1
ATOM 1373 N N . PRO A 1 179 ? -10.117 3.992 0.984 1.00 89.50 179 PRO A N 1
ATOM 1374 C CA . PRO A 1 179 ? -11.511 3.666 1.289 1.00 89.50 179 PRO A CA 1
ATOM 1375 C C . PRO A 1 179 ? -11.721 2.208 1.720 1.00 89.50 179 PRO A C 1
ATOM 1377 O O . PRO A 1 179 ? -12.433 1.949 2.691 1.00 89.50 179 PRO A O 1
ATOM 1380 N N . TYR A 1 180 ? -11.071 1.258 1.042 1.00 89.06 180 TYR A N 1
ATOM 1381 C CA . TYR A 1 180 ? -11.181 -0.169 1.352 1.00 89.06 180 TYR A CA 1
ATOM 1382 C C . TYR A 1 180 ? -10.414 -0.535 2.623 1.00 89.06 180 TYR A C 1
ATOM 1384 O O . TYR A 1 180 ? -10.908 -1.327 3.426 1.00 89.06 180 TYR A O 1
ATOM 1392 N N . VAL A 1 181 ? -9.237 0.066 2.835 1.00 90.00 181 VAL A N 1
ATOM 1393 C CA . VAL A 1 181 ? -8.449 -0.093 4.069 1.00 90.00 181 VAL A CA 1
ATOM 1394 C C . VAL A 1 181 ? -9.267 0.355 5.282 1.00 90.00 181 VAL A C 1
ATOM 1396 O O . VAL A 1 181 ? -9.414 -0.401 6.243 1.00 90.00 181 VAL A O 1
ATOM 1399 N N . LEU A 1 182 ? -9.825 1.569 5.237 1.00 90.44 182 LEU A N 1
ATOM 1400 C CA . LEU A 1 182 ? -10.585 2.139 6.349 1.00 90.44 182 LEU A CA 1
ATOM 1401 C C . LEU A 1 182 ? -11.900 1.397 6.582 1.00 90.44 182 LEU A C 1
ATOM 1403 O O . LEU A 1 182 ? -12.276 1.195 7.736 1.00 90.44 182 LEU A O 1
ATOM 1407 N N . LEU A 1 183 ? -12.575 0.946 5.519 1.00 89.75 183 LEU A N 1
ATOM 1408 C CA . LEU A 1 183 ? -13.772 0.114 5.639 1.00 89.75 183 LEU A CA 1
ATOM 1409 C C . LEU A 1 183 ? -13.462 -1.219 6.330 1.00 89.75 183 LEU A C 1
ATOM 1411 O O . LEU A 1 183 ? -14.166 -1.588 7.267 1.00 89.75 183 LEU A O 1
ATOM 1415 N N . ALA A 1 184 ? -12.408 -1.922 5.906 1.00 90.38 184 ALA A N 1
ATOM 1416 C CA . ALA A 1 184 ? -12.014 -3.194 6.509 1.00 90.38 184 ALA A CA 1
ATOM 1417 C C . ALA A 1 184 ? -11.654 -3.031 7.994 1.00 90.38 184 ALA A C 1
ATOM 1419 O O . ALA A 1 184 ? -12.047 -3.844 8.832 1.00 90.38 184 ALA A O 1
ATOM 1420 N N . LEU A 1 185 ? -10.954 -1.946 8.334 1.00 91.00 185 LEU A N 1
ATOM 1421 C CA . LEU A 1 185 ? -10.585 -1.637 9.711 1.00 91.00 185 LEU A CA 1
ATOM 1422 C C . LEU A 1 185 ? -11.810 -1.314 10.579 1.00 91.00 185 LEU A C 1
ATOM 1424 O O . LEU A 1 185 ? -11.945 -1.837 11.687 1.00 91.00 185 LEU A O 1
ATOM 1428 N N . ALA A 1 186 ? -12.721 -0.490 10.054 1.00 90.12 186 ALA A N 1
ATOM 1429 C CA . ALA A 1 186 ? -13.969 -0.142 10.719 1.00 90.12 186 ALA A CA 1
ATOM 1430 C C . ALA A 1 186 ? -14.845 -1.380 10.950 1.00 90.12 186 ALA A C 1
ATOM 1432 O O . ALA A 1 186 ? -15.358 -1.555 12.052 1.00 90.12 186 ALA A O 1
ATOM 1433 N N . ALA A 1 187 ? -14.971 -2.254 9.946 1.00 91.31 187 ALA A N 1
ATOM 1434 C CA . ALA A 1 187 ? -15.717 -3.506 10.048 1.00 91.31 187 ALA A CA 1
ATOM 1435 C C . ALA A 1 187 ? -15.124 -4.424 11.124 1.00 91.31 187 ALA A C 1
ATOM 1437 O O . ALA A 1 187 ? -15.847 -4.875 12.008 1.00 91.31 187 ALA A O 1
ATOM 1438 N N . TYR A 1 188 ? -13.800 -4.614 11.128 1.00 91.94 188 TYR A N 1
ATOM 1439 C CA . TYR A 1 188 ? -13.135 -5.424 12.147 1.00 91.94 188 TYR A CA 1
ATOM 1440 C C . TYR A 1 188 ? -13.399 -4.899 13.564 1.00 91.94 188 TYR A C 1
ATOM 1442 O O . TYR A 1 188 ? -13.764 -5.664 14.456 1.00 91.94 188 TYR A O 1
ATOM 1450 N N . MET A 1 189 ? -13.239 -3.591 13.786 1.00 92.12 189 MET A N 1
ATOM 1451 C CA . MET A 1 189 ? -13.486 -2.985 15.096 1.00 92.12 189 MET A CA 1
ATOM 1452 C C . MET A 1 189 ? -14.964 -3.055 15.494 1.00 92.12 189 MET A C 1
ATOM 1454 O O . MET A 1 189 ? -15.272 -3.238 16.671 1.00 92.12 189 MET A O 1
ATOM 1458 N N . TYR A 1 190 ? -15.878 -2.931 14.535 1.00 92.00 190 TYR A N 1
ATOM 1459 C CA . TYR A 1 190 ? -17.312 -3.062 14.769 1.00 92.00 190 TYR A CA 1
ATOM 1460 C C . TYR A 1 190 ? -17.705 -4.483 15.199 1.00 92.00 190 TYR A C 1
ATOM 1462 O O . TYR A 1 190 ? -18.469 -4.645 16.147 1.00 92.00 190 TYR A O 1
ATOM 1470 N N . GLU A 1 191 ? -17.154 -5.504 14.540 1.00 92.81 191 GLU A N 1
ATOM 1471 C CA . GLU A 1 191 ? -17.457 -6.917 14.805 1.00 92.81 191 GLU A CA 1
ATOM 1472 C C . GLU A 1 191 ? -16.788 -7.460 16.076 1.00 92.81 191 GLU A C 1
ATOM 1474 O O . GLU A 1 191 ? -17.226 -8.471 16.622 1.00 92.81 191 GLU A O 1
ATOM 1479 N N . ASN A 1 192 ? -15.738 -6.794 16.564 1.00 93.81 192 ASN A N 1
ATOM 1480 C CA . ASN A 1 192 ? -14.912 -7.282 17.668 1.00 93.81 192 ASN A CA 1
ATOM 1481 C C . ASN A 1 192 ? -14.807 -6.265 18.822 1.00 93.81 192 ASN A C 1
ATOM 1483 O O . ASN A 1 192 ? -13.695 -5.889 19.189 1.00 93.81 192 ASN A O 1
ATOM 1487 N N . PRO A 1 193 ? -15.909 -5.780 19.426 1.00 93.38 193 PRO A N 1
ATOM 1488 C CA . PRO A 1 193 ? -15.802 -4.933 20.608 1.00 93.38 193 PRO A CA 1
ATOM 1489 C C . PRO A 1 193 ? -15.190 -5.721 21.785 1.00 93.38 193 PRO A C 1
ATOM 1491 O O . PRO A 1 193 ? -15.503 -6.903 21.964 1.00 93.38 193 PRO A O 1
ATOM 1494 N N . PRO A 1 194 ? -14.341 -5.098 22.627 1.00 93.69 194 PRO A N 1
ATOM 1495 C CA . PRO A 1 194 ? -13.856 -5.742 23.841 1.00 93.69 194 PRO A CA 1
ATOM 1496 C C . PRO A 1 194 ? -15.018 -6.126 24.762 1.00 93.69 194 PRO A C 1
ATOM 1498 O O . PRO A 1 194 ? -16.065 -5.477 24.779 1.00 93.69 194 PRO A O 1
ATOM 1501 N N . SER A 1 195 ? -14.814 -7.161 25.580 1.00 92.19 195 SER A N 1
ATOM 1502 C CA . SER A 1 195 ? -15.829 -7.647 26.521 1.00 92.19 195 SER A CA 1
ATOM 1503 C C . SER A 1 195 ? -16.400 -6.513 27.383 1.00 92.19 195 SER A C 1
ATOM 1505 O O . SER A 1 195 ? -15.660 -5.826 28.085 1.00 92.19 195 SER A O 1
ATOM 1507 N N . GLY A 1 196 ? -17.725 -6.346 27.352 1.00 89.00 196 GLY A N 1
ATOM 1508 C CA . GLY A 1 196 ? -18.446 -5.310 28.099 1.00 89.00 196 GLY A CA 1
ATOM 1509 C C . GLY A 1 196 ? -18.537 -3.944 27.406 1.00 89.00 196 GLY A C 1
ATOM 1510 O O . GLY A 1 196 ? -19.200 -3.056 27.940 1.00 89.00 196 GLY A O 1
ATOM 1511 N N . ALA A 1 197 ? -17.922 -3.761 26.234 1.00 90.50 197 ALA A N 1
ATOM 1512 C CA . ALA A 1 197 ? -18.074 -2.555 25.425 1.00 90.50 197 ALA A CA 1
ATOM 1513 C C . ALA A 1 197 ? -19.209 -2.690 24.398 1.00 90.50 197 ALA A C 1
ATOM 1515 O O . ALA A 1 197 ? -19.542 -3.780 23.935 1.00 90.50 197 ALA A O 1
ATOM 1516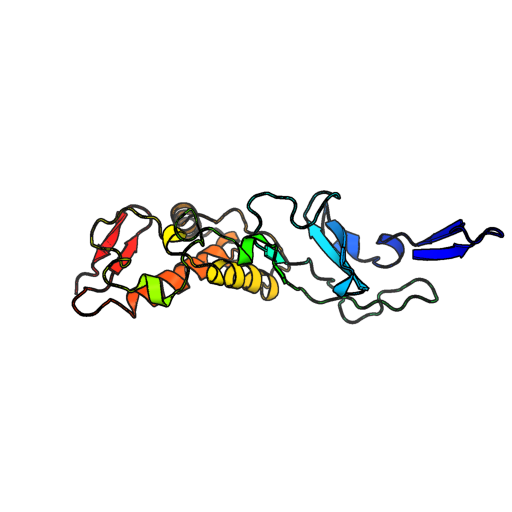 N N . THR A 1 198 ? -19.792 -1.554 24.019 1.00 91.56 198 THR A N 1
ATOM 1517 C CA . THR A 1 198 ? -20.744 -1.461 22.904 1.00 91.56 198 THR A CA 1
ATOM 1518 C C . THR A 1 198 ? -19.988 -1.323 21.585 1.00 91.56 198 THR A C 1
ATOM 1520 O O . THR A 1 198 ? -18.956 -0.655 21.539 1.00 91.56 198 THR A O 1
ATOM 1523 N N . ALA A 1 199 ? -20.526 -1.905 20.511 1.00 92.75 199 ALA A N 1
ATOM 1524 C CA . ALA A 1 199 ? -19.991 -1.719 19.169 1.00 92.75 199 ALA A CA 1
ATOM 1525 C C . ALA A 1 199 ? -20.025 -0.239 18.751 1.00 92.75 199 ALA A C 1
ATOM 1527 O O . ALA A 1 199 ? -21.021 0.471 18.945 1.00 92.75 199 ALA A O 1
ATOM 1528 N N . MET A 1 200 ? -18.923 0.208 18.156 1.00 91.88 200 MET A N 1
ATOM 1529 C CA . MET A 1 200 ? -18.725 1.586 17.723 1.00 91.88 200 MET A CA 1
ATOM 1530 C C . MET A 1 200 ? -18.681 1.662 16.200 1.00 91.88 200 MET A C 1
ATOM 1532 O O . MET A 1 200 ? -18.119 0.787 15.546 1.00 91.88 200 MET A O 1
ATOM 1536 N N . TRP A 1 201 ? -19.223 2.739 15.636 1.00 90.62 201 TRP A N 1
ATOM 1537 C CA . TRP A 1 201 ? -19.013 3.095 14.234 1.00 90.62 201 TRP A CA 1
ATOM 1538 C C . TRP A 1 201 ? -18.366 4.470 14.133 1.00 90.62 201 TRP A C 1
ATOM 1540 O O . TRP A 1 201 ? -18.504 5.313 15.023 1.00 90.62 201 TRP A O 1
ATOM 1550 N N . TYR A 1 202 ? -17.631 4.692 13.052 1.00 89.75 202 TYR A N 1
ATOM 1551 C CA . TYR A 1 202 ? -16.908 5.934 12.837 1.00 89.75 202 TYR A CA 1
ATOM 1552 C C . TYR A 1 202 ? -17.620 6.811 11.815 1.00 89.75 202 TYR A C 1
ATOM 1554 O O . TYR A 1 202 ? -17.837 6.409 10.672 1.00 89.7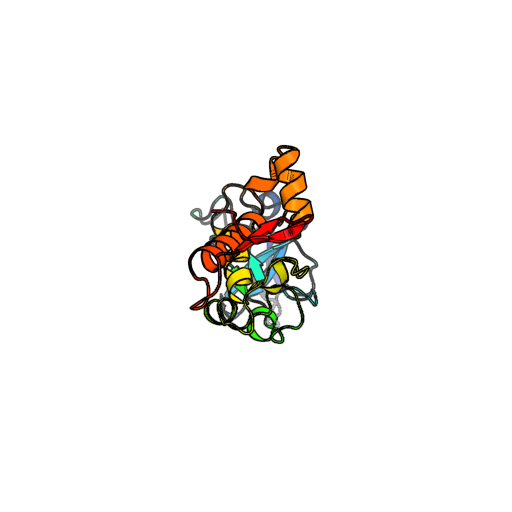5 202 TYR A O 1
ATOM 1562 N N . TRP A 1 203 ? -17.941 8.035 12.224 1.00 88.75 203 TRP A N 1
ATOM 1563 C CA . TRP A 1 203 ? -18.438 9.082 11.347 1.00 88.75 203 TRP A CA 1
ATOM 1564 C C . TRP A 1 203 ? -17.331 10.121 11.140 1.00 88.75 203 TRP A C 1
ATOM 1566 O O . TRP A 1 203 ? -17.005 10.826 12.092 1.00 88.75 203 TRP A O 1
ATOM 1576 N N . PRO A 1 204 ? -16.775 10.300 9.926 1.00 86.94 204 PRO A N 1
ATOM 1577 C CA . PRO A 1 204 ? -15.625 11.189 9.722 1.00 86.94 204 PRO A CA 1
ATOM 1578 C C . PRO A 1 204 ? -15.801 12.631 10.225 1.00 86.94 204 PRO A C 1
ATOM 1580 O O . PRO A 1 204 ? -14.827 13.264 10.616 1.00 86.94 204 PRO A O 1
ATOM 1583 N N . ILE A 1 205 ? -17.036 13.149 10.258 1.00 86.25 205 ILE A N 1
ATOM 1584 C CA . ILE A 1 205 ? -17.339 14.494 10.781 1.00 86.25 205 ILE A CA 1
ATOM 1585 C C . ILE A 1 205 ? -17.538 14.483 12.303 1.00 86.25 205 ILE A C 1
ATOM 1587 O O . ILE A 1 205 ? -17.147 15.426 12.984 1.00 86.25 205 ILE A O 1
ATOM 1591 N N . GLY A 1 206 ? -18.184 13.443 12.835 1.00 84.50 206 GLY A N 1
ATOM 1592 C CA . GLY A 1 206 ? -18.624 13.381 14.232 1.00 84.50 206 GLY A CA 1
ATOM 1593 C C . GLY A 1 206 ? -17.774 12.497 15.142 1.00 84.50 206 GLY A C 1
ATOM 1594 O O . GLY A 1 206 ? -18.112 12.350 16.313 1.00 84.50 206 GLY A O 1
ATOM 1595 N N . GLY A 1 207 ? -16.713 11.877 14.629 1.00 88.81 207 GLY A N 1
ATOM 1596 C CA . GLY A 1 207 ? -15.895 10.914 15.360 1.00 88.81 207 GLY A CA 1
ATOM 1597 C C . GLY A 1 207 ? -16.615 9.589 15.619 1.00 88.81 207 GLY A C 1
ATOM 1598 O O . GLY A 1 207 ? -17.511 9.180 14.876 1.00 88.81 207 GLY A O 1
ATOM 1599 N N . TRP A 1 208 ? -16.208 8.901 16.684 1.00 91.25 208 TRP A N 1
ATOM 1600 C CA . TRP A 1 208 ? -16.752 7.594 17.043 1.00 91.25 208 TRP A CA 1
ATOM 1601 C C . TRP A 1 208 ? -18.094 7.700 17.764 1.00 91.25 208 TRP A C 1
ATOM 1603 O O . TRP A 1 208 ? -18.253 8.409 18.762 1.00 91.25 208 TRP A O 1
ATOM 1613 N N . GLN A 1 209 ? -19.062 6.941 17.265 1.00 90.88 209 GLN A N 1
ATOM 1614 C CA . GLN A 1 209 ? -20.446 6.947 17.705 1.00 90.88 209 GLN A CA 1
ATOM 1615 C C . GLN A 1 209 ? -20.870 5.542 18.130 1.00 90.88 209 GLN A C 1
ATOM 1617 O O . GLN A 1 209 ? -20.478 4.543 17.528 1.00 90.88 209 GLN A O 1
ATOM 1622 N N . GLN A 1 210 ? -21.690 5.463 19.176 1.00 89.50 210 GLN A N 1
ATOM 1623 C CA . GLN A 1 210 ? -22.383 4.218 19.502 1.00 89.50 210 GLN A CA 1
ATOM 1624 C C . GLN A 1 210 ? -23.475 3.989 18.461 1.00 89.50 210 GLN A C 1
ATOM 1626 O O . GLN A 1 210 ? -24.220 4.921 18.139 1.00 89.50 210 GLN A O 1
ATOM 1631 N N . LEU A 1 211 ? -23.594 2.762 17.955 1.00 75.88 211 LEU A N 1
ATOM 1632 C CA . LEU A 1 211 ? -24.815 2.383 17.253 1.00 75.88 211 LEU A CA 1
ATOM 1633 C C . LEU A 1 211 ? -25.946 2.305 18.281 1.00 75.88 211 LEU A C 1
ATOM 1635 O O . LEU A 1 211 ? -25.843 1.587 19.274 1.00 75.88 211 LEU A O 1
ATOM 1639 N N . GLN A 1 212 ? -27.000 3.090 18.064 1.00 65.19 212 GLN A N 1
ATOM 1640 C CA . GLN A 1 212 ? -28.236 2.924 18.816 1.00 65.19 212 GLN A CA 1
ATOM 1641 C C . GLN A 1 212 ? -28.874 1.615 18.349 1.00 65.19 212 GLN A C 1
ATOM 1643 O O . GLN A 1 212 ? -29.145 1.459 17.159 1.00 65.19 212 GLN A O 1
ATOM 1648 N N . SER A 1 213 ? -29.017 0.673 19.280 1.00 56.81 213 SER A N 1
ATOM 1649 C CA . SER A 1 213 ? -29.824 -0.540 19.121 1.00 56.81 213 SER A CA 1
ATOM 1650 C C . SER A 1 213 ? -31.306 -0.206 19.058 1.00 56.81 213 SER A C 1
ATOM 1652 O O . SER A 1 213 ? -31.715 0.637 19.894 1.00 56.81 213 SER A O 1
#